Protein AF-A0A7Z9JH92-F1 (afdb_monomer)

Structure (mmCIF, N/CA/C/O backbone):
data_AF-A0A7Z9JH92-F1
#
_entry.id   AF-A0A7Z9JH92-F1
#
loop_
_atom_site.group_PDB
_atom_site.id
_atom_site.type_symbol
_atom_site.label_atom_id
_atom_site.label_alt_id
_atom_site.label_comp_id
_atom_site.label_asym_id
_atom_site.label_entity_id
_atom_site.label_seq_id
_atom_site.pdbx_PDB_ins_code
_atom_site.Cartn_x
_atom_site.Cartn_y
_atom_site.Cartn_z
_atom_site.occupancy
_atom_site.B_iso_or_equiv
_atom_site.auth_seq_id
_atom_site.auth_comp_id
_atom_site.auth_asym_id
_atom_site.auth_atom_id
_atom_site.pdbx_PDB_model_num
ATOM 1 N N . MET A 1 1 ? -5.366 -46.524 58.485 1.00 49.91 1 MET A N 1
ATOM 2 C CA . MET A 1 1 ? -6.703 -46.339 57.881 1.00 49.91 1 MET A CA 1
ATOM 3 C C . MET A 1 1 ? -6.527 -46.015 56.409 1.00 49.91 1 MET A C 1
ATOM 5 O O . MET A 1 1 ? -5.837 -45.051 56.095 1.00 49.91 1 MET A O 1
ATOM 9 N N . ALA A 1 2 ? -7.051 -46.856 55.517 1.00 52.19 2 ALA A N 1
ATOM 10 C CA . ALA A 1 2 ? -6.951 -46.634 54.078 1.00 52.19 2 ALA A CA 1
ATOM 11 C C . ALA A 1 2 ? -7.819 -45.425 53.696 1.00 52.19 2 ALA A C 1
ATOM 13 O O . ALA A 1 2 ? -9.029 -45.442 53.909 1.00 52.19 2 ALA A O 1
ATOM 14 N N . LYS A 1 3 ? -7.205 -44.357 53.175 1.00 60.28 3 LYS A N 1
ATOM 15 C CA . LYS A 1 3 ? -7.957 -43.219 52.634 1.00 60.28 3 LYS A CA 1
ATOM 16 C C . LYS A 1 3 ? -8.706 -43.704 51.392 1.00 60.28 3 LYS A C 1
ATOM 18 O O . LYS A 1 3 ? -8.082 -44.113 50.415 1.00 60.28 3 LYS A O 1
ATOM 23 N N . SER A 1 4 ? -10.035 -43.698 51.458 1.00 66.12 4 SER A N 1
ATOM 24 C CA . SER A 1 4 ? -10.897 -44.026 50.323 1.00 66.12 4 SER A CA 1
ATOM 25 C C . SER A 1 4 ? -10.562 -43.114 49.140 1.00 66.12 4 SER A C 1
ATOM 27 O O . SER A 1 4 ? -10.559 -41.890 49.280 1.00 66.12 4 SER A O 1
ATOM 29 N N . LYS A 1 5 ? -10.307 -43.704 47.965 1.00 66.75 5 LYS A N 1
ATOM 30 C CA . LYS A 1 5 ? -10.052 -42.969 46.710 1.00 66.75 5 LYS A CA 1
ATOM 31 C C . LYS A 1 5 ? -11.239 -42.106 46.260 1.00 66.75 5 LYS A C 1
ATOM 33 O O . LYS A 1 5 ? -11.060 -41.252 45.395 1.00 66.75 5 LYS A O 1
ATOM 38 N N . PHE A 1 6 ? -12.420 -42.328 46.838 1.00 63.16 6 PHE A N 1
ATOM 39 C CA . PHE A 1 6 ? -13.677 -41.703 46.435 1.00 63.16 6 PHE A CA 1
ATOM 40 C C . PHE A 1 6 ? -14.076 -40.496 47.298 1.00 63.16 6 PHE A C 1
ATOM 42 O O . PHE A 1 6 ? -15.011 -39.796 46.936 1.00 63.16 6 PHE A O 1
ATOM 49 N N . LEU A 1 7 ? -13.346 -40.197 48.385 1.00 66.38 7 LEU A N 1
ATOM 50 C CA . LEU A 1 7 ? -13.608 -39.033 49.257 1.00 66.38 7 LEU A CA 1
ATOM 51 C C . LEU A 1 7 ? -13.592 -37.690 48.511 1.00 66.38 7 LEU A C 1
ATOM 53 O O . LEU A 1 7 ? -14.268 -36.760 48.920 1.00 66.38 7 LEU A O 1
ATOM 57 N N . LYS A 1 8 ? -12.823 -37.592 47.423 1.00 65.12 8 LYS A N 1
ATOM 58 C CA . LYS A 1 8 ? -12.702 -36.378 46.602 1.00 65.12 8 LYS A CA 1
ATOM 59 C C . LYS A 1 8 ? -13.896 -36.114 45.677 1.00 65.12 8 LYS A C 1
ATOM 61 O O . LYS A 1 8 ? -13.930 -35.077 45.043 1.00 65.12 8 LYS A O 1
ATOM 66 N N . TRP A 1 9 ? -14.822 -37.062 45.558 1.00 66.56 9 TRP A N 1
ATOM 67 C CA . TRP A 1 9 ? -16.004 -36.953 44.697 1.00 66.56 9 TRP A CA 1
ATOM 68 C C . TRP A 1 9 ? -17.304 -37.016 45.503 1.00 66.56 9 TRP A C 1
ATOM 70 O O . TRP A 1 9 ? -18.372 -37.194 44.928 1.00 66.56 9 TRP A O 1
ATOM 80 N N . GLN A 1 10 ? -17.211 -36.963 46.835 1.00 72.25 10 GLN A N 1
ATOM 81 C CA . GLN A 1 10 ? -18.387 -36.941 47.689 1.00 72.25 10 GLN A CA 1
ATOM 82 C C . GLN A 1 10 ? -18.923 -35.520 47.778 1.00 72.25 10 GLN A C 1
ATOM 84 O O . GLN A 1 10 ? -18.185 -34.613 48.145 1.00 72.25 10 GLN A O 1
ATOM 89 N N . ASP A 1 11 ? -20.207 -35.395 47.476 1.00 73.12 11 ASP A N 1
ATOM 90 C CA . ASP A 1 11 ? -21.048 -34.264 47.832 1.00 73.12 11 ASP A CA 1
ATOM 91 C C . ASP A 1 11 ? -21.245 -34.257 49.358 1.00 73.12 11 ASP A C 1
ATOM 93 O O . ASP A 1 11 ? -21.947 -35.100 49.928 1.00 73.12 11 ASP A O 1
ATOM 97 N N . LYS A 1 12 ? -20.530 -33.368 50.044 1.00 73.38 12 LYS A N 1
ATOM 98 C CA . LYS A 1 12 ? -20.524 -33.246 51.503 1.00 73.38 12 LYS A CA 1
ATOM 99 C C . LYS A 1 12 ? -21.576 -32.258 51.999 1.00 73.38 12 LYS A C 1
ATOM 101 O O . LYS A 1 12 ? -21.872 -32.262 53.196 1.00 73.38 12 LYS A O 1
ATOM 106 N N . ASN A 1 13 ? -22.100 -31.406 51.123 1.00 78.88 13 ASN A N 1
ATOM 107 C CA . ASN A 1 13 ? -23.036 -30.342 51.469 1.00 78.88 13 ASN A CA 1
ATOM 108 C C . ASN A 1 13 ? -24.504 -30.712 51.122 1.00 78.88 13 ASN A C 1
ATOM 110 O O . ASN A 1 13 ? -25.424 -30.096 51.661 1.00 78.88 13 ASN A O 1
ATOM 114 N N . GLY A 1 14 ? -24.716 -31.776 50.336 1.00 71.94 14 GLY A N 1
ATOM 115 C CA . GLY A 1 14 ? -26.017 -32.341 49.984 1.00 71.94 14 GLY A CA 1
ATOM 116 C C . GLY A 1 14 ? -26.736 -31.616 48.844 1.00 71.94 14 GLY A C 1
ATOM 117 O O . GLY A 1 14 ? -27.964 -31.708 48.763 1.00 71.94 14 GLY A O 1
ATOM 118 N N . ASP A 1 15 ? -26.017 -30.874 48.003 1.00 81.38 15 ASP A N 1
ATOM 119 C CA . ASP A 1 15 ? -26.568 -30.118 46.872 1.00 81.38 15 ASP A CA 1
ATOM 120 C C . ASP A 1 15 ? -26.649 -30.926 45.559 1.00 81.38 15 ASP A C 1
ATOM 122 O O . ASP A 1 15 ? -27.106 -30.413 44.535 1.00 81.38 15 ASP A O 1
ATOM 126 N N . ASN A 1 16 ? -26.298 -32.215 45.607 1.00 71.81 16 ASN A N 1
ATOM 127 C CA . ASN A 1 16 ? -26.153 -33.140 44.483 1.00 71.81 16 ASN A CA 1
ATOM 128 C C . ASN A 1 16 ? -25.085 -32.722 43.455 1.00 71.81 16 ASN A C 1
ATOM 130 O O . ASN A 1 16 ? -25.111 -33.209 42.319 1.00 71.81 16 ASN A O 1
ATOM 134 N N . LEU A 1 17 ? -24.138 -31.863 43.829 1.00 72.12 17 LEU A N 1
ATOM 135 C CA . LEU A 1 17 ? -22.987 -31.484 43.019 1.00 72.12 17 LEU A CA 1
ATOM 136 C C . LEU A 1 17 ? -21.692 -32.001 43.653 1.00 72.12 17 LEU A C 1
ATOM 138 O O . LEU A 1 17 ? -21.574 -32.269 44.844 1.00 72.12 17 LEU A O 1
ATOM 142 N N . ILE A 1 18 ? -20.687 -32.207 42.809 1.00 73.12 18 ILE A N 1
ATOM 143 C CA . ILE A 1 18 ? -19.362 -32.622 43.260 1.00 73.12 18 ILE A CA 1
ATOM 144 C C . ILE A 1 18 ? -18.667 -31.389 43.853 1.00 73.12 18 ILE A C 1
ATOM 146 O O . ILE A 1 18 ? -18.415 -30.429 43.133 1.00 73.12 18 ILE A O 1
ATOM 150 N N . ASP A 1 19 ? -18.289 -31.444 45.134 1.00 66.25 19 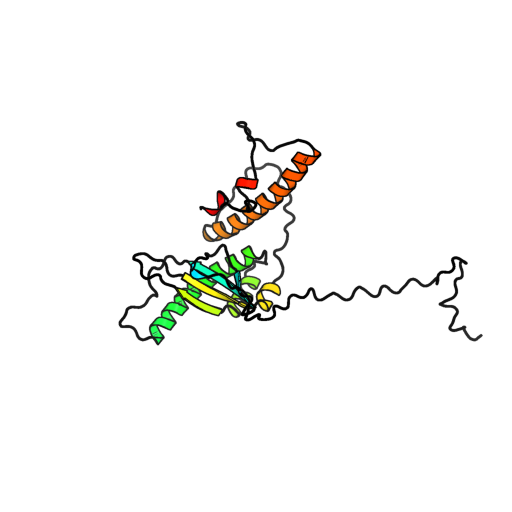ASP A N 1
ATOM 151 C CA . ASP A 1 19 ? -17.652 -30.330 45.872 1.00 66.25 19 ASP A CA 1
ATOM 152 C C . ASP A 1 19 ? -16.288 -29.865 45.311 1.00 66.25 19 ASP A C 1
ATOM 154 O O . ASP A 1 19 ? -15.712 -28.877 45.769 1.00 66.25 19 ASP A O 1
ATOM 158 N N . VAL A 1 20 ? -15.714 -30.594 44.354 1.00 70.75 20 VAL A N 1
ATOM 159 C CA . VAL A 1 20 ? -14.467 -30.208 43.691 1.00 70.75 20 VAL A CA 1
ATOM 160 C C . VAL A 1 20 ? -14.825 -29.429 42.439 1.00 70.75 20 VAL A C 1
ATOM 162 O O . VAL A 1 20 ? -15.306 -30.013 41.470 1.00 70.75 20 VAL A O 1
ATOM 165 N N . CYS A 1 21 ? -14.554 -28.122 42.468 1.00 65.19 21 CYS A N 1
ATOM 166 C CA . CYS A 1 21 ? -14.668 -27.260 41.299 1.00 65.19 21 CYS A CA 1
ATOM 167 C C . CYS A 1 21 ? -13.968 -27.903 40.097 1.00 65.19 21 CYS A C 1
ATOM 169 O O . CYS A 1 21 ? -12.863 -28.444 40.228 1.00 65.19 21 CYS A O 1
ATOM 171 N N . GLU A 1 22 ? -14.609 -27.824 38.932 1.00 62.75 22 GLU A N 1
ATOM 172 C CA . GLU A 1 22 ? -13.992 -28.179 37.661 1.00 62.75 22 GLU A CA 1
ATOM 173 C C . GLU A 1 22 ? -12.642 -27.462 37.565 1.00 62.75 22 GLU A C 1
ATOM 175 O O . GLU A 1 22 ? -12.542 -26.253 37.780 1.00 62.75 22 GLU A O 1
ATOM 180 N N . VAL A 1 23 ? -11.577 -28.232 37.332 1.00 65.00 23 VAL A N 1
ATOM 181 C CA . VAL A 1 23 ? -10.274 -27.651 37.017 1.00 65.00 23 VAL A CA 1
ATOM 182 C C . VAL A 1 23 ? -10.502 -26.804 35.779 1.00 65.00 23 VAL A C 1
ATOM 184 O O . VAL A 1 23 ? -10.943 -27.348 34.767 1.00 65.00 23 VAL A O 1
ATOM 187 N N . ASP A 1 24 ? -10.230 -25.505 35.881 1.00 58.22 24 ASP A N 1
ATOM 188 C CA . ASP A 1 24 ? -10.261 -24.598 34.743 1.00 58.22 24 ASP A CA 1
ATOM 189 C C . ASP A 1 24 ? -9.218 -25.100 33.740 1.00 58.22 24 ASP A C 1
ATOM 191 O O . ASP A 1 24 ? -8.012 -24.861 33.858 1.00 58.22 24 ASP A O 1
ATOM 195 N N . LEU A 1 25 ? -9.675 -25.934 32.807 1.00 59.69 25 LEU A N 1
ATOM 196 C CA . LEU A 1 25 ? -8.929 -26.288 31.621 1.00 59.69 25 LEU A CA 1
ATOM 197 C C . LEU A 1 25 ? -8.951 -25.012 30.803 1.00 59.69 25 LEU A C 1
ATOM 199 O O . LEU A 1 25 ? -9.866 -24.823 30.000 1.00 59.69 25 LEU A O 1
ATOM 203 N N . GLY A 1 26 ? -7.990 -24.126 31.093 1.00 56.12 26 GLY A N 1
ATOM 204 C CA . GLY A 1 26 ? -7.825 -22.861 30.399 1.00 56.12 26 GLY A CA 1
ATOM 205 C C . GLY A 1 26 ? -8.100 -23.099 28.926 1.00 56.12 26 GLY A C 1
ATOM 206 O O .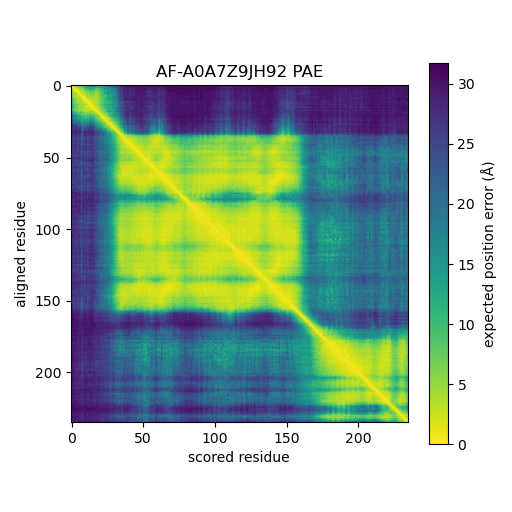 GLY A 1 26 ? -7.540 -24.033 28.340 1.00 56.12 26 GLY A O 1
ATOM 207 N N . ARG A 1 27 ? -9.073 -22.352 28.389 1.00 50.16 27 ARG A N 1
ATOM 208 C CA . ARG A 1 27 ? -9.545 -22.516 27.014 1.00 50.16 27 ARG A CA 1
ATOM 209 C C . ARG A 1 27 ? -8.291 -22.641 26.141 1.00 50.16 27 ARG A C 1
ATOM 211 O O . ARG A 1 27 ? -7.455 -21.740 26.232 1.00 50.16 27 ARG A O 1
ATOM 218 N N . PRO A 1 28 ? -8.092 -23.742 25.387 1.00 59.72 28 PRO A N 1
ATOM 219 C CA . PRO A 1 28 ? -6.934 -23.825 24.511 1.00 59.72 28 PRO A CA 1
ATOM 220 C C . PRO A 1 28 ? -6.975 -22.562 23.666 1.00 59.72 28 PRO A C 1
ATOM 222 O O . PRO A 1 28 ? -8.045 -22.244 23.145 1.00 59.72 28 PRO A O 1
ATOM 225 N N . GLU A 1 29 ? -5.878 -21.805 23.635 1.00 59.22 29 GLU A N 1
ATOM 226 C CA . GLU A 1 29 ? -5.776 -20.629 22.780 1.00 59.22 29 GLU A CA 1
ATOM 227 C C . GLU A 1 29 ? -6.149 -21.095 21.378 1.00 59.22 29 GLU A C 1
ATOM 229 O O . GLU A 1 29 ? -5.405 -21.829 20.720 1.00 59.22 29 GLU A O 1
ATOM 234 N N . GLU A 1 30 ? -7.379 -20.791 20.967 1.00 52.03 30 GLU A N 1
ATOM 235 C CA . GLU A 1 30 ? -7.826 -21.116 19.635 1.00 52.03 30 GLU A CA 1
ATOM 236 C C . GLU A 1 30 ? -6.893 -20.321 18.741 1.00 52.03 30 GLU A C 1
ATOM 238 O O . GLU A 1 30 ? -6.868 -19.091 18.791 1.00 52.03 30 GLU A O 1
ATOM 243 N N . LYS A 1 31 ? -6.076 -21.033 17.963 1.00 49.91 31 LYS A N 1
ATOM 244 C CA . LYS A 1 31 ? -5.350 -20.453 16.844 1.00 49.91 31 LYS A CA 1
ATOM 245 C C . LYS A 1 31 ? -6.428 -19.839 15.952 1.00 49.91 31 LYS A C 1
ATOM 247 O O . LYS A 1 31 ? -7.039 -20.547 15.150 1.00 49.91 31 LYS A O 1
ATOM 252 N N . ILE A 1 32 ? -6.725 -18.553 16.156 1.00 54.66 32 ILE A N 1
ATOM 253 C CA . ILE A 1 32 ? -7.581 -17.757 15.281 1.00 54.66 32 ILE A CA 1
ATOM 254 C C . ILE A 1 32 ? -6.968 -17.989 13.913 1.00 54.66 32 ILE A C 1
ATOM 256 O O . ILE A 1 32 ? -5.803 -17.657 13.713 1.00 54.66 32 ILE A O 1
ATOM 260 N N . CYS A 1 33 ? -7.672 -18.717 13.049 1.00 56.31 33 CYS A N 1
ATOM 261 C CA . CYS A 1 33 ? -7.089 -19.265 11.835 1.00 56.31 33 CYS A CA 1
ATOM 262 C C . CYS A 1 33 ? -6.691 -18.116 10.898 1.00 56.31 33 CYS A C 1
ATOM 264 O O . CYS A 1 33 ? -7.466 -17.693 10.047 1.00 56.31 33 CYS A O 1
ATOM 266 N N . LEU A 1 34 ? -5.474 -17.613 11.079 1.00 66.38 34 LEU A N 1
ATOM 267 C CA . LEU A 1 34 ? -4.777 -16.644 10.247 1.00 66.38 34 LEU A CA 1
ATOM 268 C C . LEU A 1 34 ? -3.802 -17.406 9.342 1.00 66.38 34 LEU A C 1
ATOM 270 O O . LEU A 1 34 ? -2.668 -16.985 9.147 1.00 66.38 34 LEU A O 1
ATOM 274 N N . ASP A 1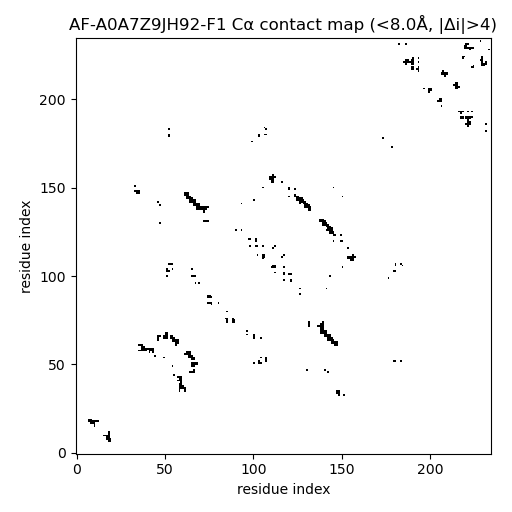 35 ? -4.239 -18.528 8.772 1.00 72.38 35 ASP A N 1
ATOM 275 C CA . ASP A 1 35 ? -3.493 -19.205 7.715 1.00 72.38 35 ASP A CA 1
ATOM 276 C C . ASP A 1 35 ? -4.218 -18.940 6.394 1.00 72.38 35 ASP A C 1
ATOM 278 O O . ASP A 1 35 ? -5.296 -19.473 6.123 1.00 72.38 35 ASP A O 1
ATOM 282 N N . CYS A 1 36 ? -3.644 -18.065 5.566 1.00 80.62 36 CYS A N 1
ATOM 283 C CA . CYS A 1 36 ? -4.147 -17.849 4.217 1.00 80.62 36 CYS A CA 1
ATOM 284 C C . CYS A 1 36 ? -3.772 -19.052 3.345 1.00 80.62 36 CYS A C 1
ATOM 286 O O . CYS A 1 36 ? -2.593 -19.344 3.142 1.00 80.62 36 CYS A O 1
ATOM 288 N N . ILE A 1 37 ? -4.782 -19.730 2.798 1.00 85.44 37 ILE A N 1
ATOM 289 C CA . ILE A 1 37 ? -4.599 -20.835 1.853 1.00 85.44 37 ILE A CA 1
ATOM 290 C C . ILE A 1 37 ? -4.788 -20.297 0.425 1.00 85.44 37 ILE A C 1
ATOM 292 O O . ILE A 1 37 ? -5.882 -19.815 0.110 1.00 85.44 37 ILE A O 1
ATOM 296 N N . PRO A 1 38 ? -3.767 -20.394 -0.452 1.00 89.06 38 PRO A N 1
ATOM 297 C CA . PRO A 1 38 ? -3.848 -19.969 -1.847 1.00 89.06 38 PRO A CA 1
ATOM 298 C C . PRO A 1 38 ? -5.074 -20.547 -2.558 1.00 89.06 38 PRO A C 1
ATOM 300 O O . PRO A 1 38 ? -5.196 -21.759 -2.747 1.00 89.06 38 PRO A O 1
ATOM 303 N N . ASN A 1 39 ? -5.991 -19.679 -2.984 1.00 87.88 39 ASN A N 1
ATOM 304 C CA . ASN A 1 39 ? -7.183 -20.080 -3.717 1.00 87.88 39 ASN A CA 1
ATOM 305 C C . ASN A 1 39 ? -7.063 -19.656 -5.188 1.00 87.88 39 ASN A C 1
ATOM 307 O O . ASN A 1 39 ? -7.268 -18.481 -5.498 1.00 87.88 39 ASN A O 1
ATOM 311 N N . PRO A 1 40 ? -6.832 -20.582 -6.137 1.00 89.62 40 PRO A N 1
ATOM 312 C CA . PRO A 1 40 ? -6.665 -20.235 -7.550 1.00 89.62 40 PRO A CA 1
ATOM 313 C C . PRO A 1 40 ? -7.915 -19.587 -8.171 1.00 89.62 40 PRO A C 1
ATOM 315 O O . PRO A 1 40 ? -7.814 -18.883 -9.180 1.00 89.62 40 PRO A O 1
ATOM 318 N N . ARG A 1 41 ? -9.095 -19.791 -7.567 1.00 89.88 41 ARG A N 1
ATOM 319 C CA . ARG A 1 41 ? -10.372 -19.200 -7.991 1.00 89.88 41 ARG A CA 1
ATOM 320 C C . ARG A 1 41 ? -10.654 -17.835 -7.359 1.00 89.88 41 ARG A C 1
ATOM 322 O O . ARG A 1 41 ? -11.682 -17.245 -7.679 1.00 89.88 41 ARG A O 1
ATOM 329 N N . ALA A 1 42 ? -9.783 -17.323 -6.487 1.00 88.00 42 ALA A N 1
ATOM 330 C CA . ALA A 1 42 ? -9.974 -16.010 -5.883 1.00 88.00 42 ALA A CA 1
ATOM 331 C C . ALA A 1 42 ? -10.002 -14.915 -6.962 1.00 88.00 42 ALA A C 1
ATOM 333 O O . ALA A 1 42 ? -9.167 -14.882 -7.868 1.00 88.00 42 ALA A O 1
ATOM 334 N N . LEU A 1 43 ? -10.970 -14.006 -6.875 1.00 86.88 43 LEU A N 1
ATOM 335 C CA . LEU A 1 43 ? -11.040 -12.842 -7.752 1.00 86.88 43 LEU A CA 1
ATOM 336 C C . LEU A 1 43 ? -10.064 -11.788 -7.227 1.00 86.88 43 LEU A C 1
ATOM 338 O O . LEU A 1 43 ? -10.308 -11.175 -6.193 1.00 86.88 43 LEU A O 1
ATOM 342 N N . VAL A 1 44 ? -8.948 -11.597 -7.933 1.00 87.50 44 VAL A N 1
ATOM 343 C CA . VAL A 1 44 ? -7.928 -10.607 -7.560 1.00 87.50 44 VAL A CA 1
ATOM 344 C C . VAL A 1 44 ? -8.224 -9.302 -8.297 1.00 87.50 44 VAL A C 1
ATOM 346 O O . VAL A 1 44 ? -8.268 -9.307 -9.534 1.00 87.50 44 VAL A O 1
ATOM 349 N N . PRO A 1 45 ? -8.445 -8.185 -7.583 1.00 86.44 45 PRO A N 1
ATOM 350 C CA . PRO A 1 45 ? -8.630 -6.885 -8.212 1.00 86.44 45 PRO A CA 1
ATOM 351 C C . PRO A 1 45 ? -7.411 -6.476 -9.049 1.00 86.44 45 PRO A C 1
ATOM 353 O O . PRO A 1 45 ? -6.276 -6.817 -8.730 1.00 86.44 45 PRO A O 1
ATOM 356 N N . LYS A 1 46 ? -7.630 -5.693 -10.113 1.00 90.38 46 LYS A N 1
ATOM 357 C CA . LYS A 1 46 ? -6.526 -5.157 -10.924 1.00 90.38 46 LYS A CA 1
ATOM 358 C C . LYS A 1 46 ? -5.712 -4.150 -10.107 1.00 90.38 46 LYS A C 1
ATOM 360 O O . LYS A 1 46 ? -6.226 -3.081 -9.780 1.00 90.38 46 LYS A O 1
ATOM 365 N N . TRP A 1 47 ? -4.448 -4.470 -9.843 1.00 92.19 47 TRP A N 1
ATOM 366 C CA . TRP A 1 47 ? -3.540 -3.637 -9.049 1.00 92.19 47 TRP A CA 1
ATOM 367 C C . TRP A 1 47 ? -3.170 -2.315 -9.744 1.00 92.19 47 TRP A C 1
ATOM 369 O O . TRP A 1 47 ? -3.083 -1.288 -9.092 1.00 92.19 47 TRP A O 1
ATOM 379 N N . ARG A 1 48 ? -3.096 -2.286 -11.083 1.00 90.94 48 ARG A N 1
ATOM 380 C CA . ARG A 1 48 ? -2.728 -1.088 -11.880 1.00 90.94 48 ARG A CA 1
ATOM 381 C C . ARG A 1 48 ? -3.616 0.145 -11.660 1.00 90.94 48 ARG A C 1
ATOM 383 O O . ARG A 1 48 ? -3.232 1.258 -12.009 1.00 90.94 48 ARG A O 1
ATOM 390 N N . LYS A 1 49 ? -4.830 -0.044 -11.130 1.00 87.94 49 LYS A N 1
ATOM 391 C CA . LYS A 1 49 ? -5.768 1.044 -10.796 1.00 87.94 49 LYS A CA 1
ATOM 392 C C . LYS A 1 49 ? -5.704 1.470 -9.325 1.00 87.94 49 LYS A C 1
ATOM 394 O O . LYS A 1 49 ? -6.431 2.377 -8.934 1.00 87.94 49 LYS A O 1
ATOM 399 N N . ARG A 1 50 ? -4.907 0.784 -8.508 1.00 87.19 50 ARG A N 1
ATOM 400 C CA . ARG A 1 50 ? -4.758 1.044 -7.076 1.00 87.19 50 ARG A CA 1
ATOM 401 C C . ARG A 1 50 ? -3.636 2.050 -6.841 1.00 87.19 50 ARG A C 1
ATOM 403 O O . ARG A 1 50 ? -2.836 2.340 -7.729 1.00 87.19 50 ARG A O 1
ATOM 410 N N . ARG A 1 51 ? -3.642 2.602 -5.635 1.00 88.50 51 ARG A N 1
ATOM 411 C CA . ARG A 1 51 ? -2.689 3.589 -5.131 1.00 88.50 51 ARG A CA 1
ATOM 412 C C . ARG A 1 51 ? -2.175 3.121 -3.772 1.00 88.50 51 ARG A C 1
ATOM 414 O O . ARG A 1 51 ? -2.678 2.133 -3.232 1.00 88.50 51 ARG A O 1
ATOM 421 N N . LEU A 1 52 ? -1.244 3.885 -3.213 1.00 88.31 52 LEU A N 1
ATOM 422 C CA . LEU A 1 52 ? -0.590 3.606 -1.938 1.00 88.31 52 LEU A CA 1
ATOM 423 C C . LEU A 1 52 ? -1.587 3.429 -0.777 1.00 88.31 52 LEU A C 1
ATOM 425 O O . LEU A 1 52 ? -1.404 2.575 0.080 1.00 88.31 52 LEU A O 1
ATOM 429 N N . SER A 1 53 ? -2.694 4.177 -0.796 1.00 82.44 53 SER A N 1
ATOM 430 C CA . SER A 1 53 ? -3.739 4.156 0.236 1.00 82.44 53 SER A CA 1
ATOM 431 C C . SER A 1 53 ? -4.667 2.938 0.203 1.00 82.44 53 SER A C 1
ATOM 433 O O . SER A 1 53 ? -5.560 2.828 1.040 1.00 82.44 53 SER A O 1
ATOM 435 N N . ASN A 1 54 ? -4.523 2.047 -0.782 1.00 87.19 54 ASN A N 1
ATOM 436 C CA . ASN A 1 54 ? -5.477 0.967 -1.014 1.00 87.19 54 ASN A CA 1
ATOM 437 C C . ASN A 1 54 ? -4.770 -0.358 -1.348 1.00 87.19 54 ASN A C 1
ATOM 439 O O . ASN A 1 54 ? -4.879 -0.843 -2.486 1.00 87.19 54 ASN A O 1
ATOM 443 N N . PRO A 1 55 ? -4.018 -0.923 -0.384 1.00 91.12 55 PRO A N 1
ATOM 444 C CA . PRO A 1 55 ? -3.422 -2.241 -0.524 1.00 91.12 55 PRO A CA 1
ATOM 445 C C . PRO A 1 55 ? -4.508 -3.323 -0.587 1.00 91.12 55 PRO A C 1
ATOM 447 O O . PRO A 1 55 ? -5.647 -3.143 -0.155 1.00 91.12 55 PRO A O 1
ATOM 450 N N . LEU A 1 56 ? -4.161 -4.469 -1.165 1.00 91.88 56 LEU A N 1
ATOM 451 C CA . LEU A 1 56 ? -5.074 -5.588 -1.367 1.00 91.88 56 LEU A CA 1
ATOM 452 C C . LEU A 1 56 ? -4.445 -6.896 -0.908 1.00 91.88 56 LEU A C 1
ATOM 454 O O . LEU A 1 56 ? -3.253 -7.118 -1.078 1.00 91.88 56 LEU A O 1
ATOM 458 N N . LEU A 1 57 ? -5.266 -7.814 -0.406 1.00 91.06 57 LEU A N 1
ATOM 459 C CA . LEU A 1 57 ? -4.846 -9.194 -0.199 1.00 91.06 57 LEU A CA 1
ATOM 460 C C . LEU A 1 57 ? -5.091 -9.997 -1.477 1.00 91.06 57 LEU A C 1
ATOM 462 O O . LEU A 1 57 ? -6.231 -10.206 -1.903 1.00 91.06 57 LEU A O 1
ATOM 466 N N . ASN A 1 58 ? -4.020 -10.481 -2.094 1.00 90.69 58 ASN A N 1
ATOM 467 C CA . ASN A 1 58 ? -4.112 -11.384 -3.226 1.00 90.69 58 ASN A CA 1
ATOM 468 C C . ASN A 1 58 ? -4.383 -12.803 -2.720 1.00 90.69 58 ASN A C 1
ATOM 470 O O . ASN A 1 58 ? -3.460 -13.572 -2.467 1.00 90.69 58 ASN A O 1
ATOM 474 N N . GLY A 1 59 ? -5.661 -13.171 -2.615 1.00 85.94 59 GLY A N 1
ATOM 475 C CA . GLY A 1 59 ? -6.080 -14.497 -2.146 1.00 85.94 59 GLY A CA 1
ATOM 476 C C . GLY A 1 59 ? -5.644 -15.675 -3.031 1.00 85.94 59 GLY A C 1
ATOM 477 O O . GLY A 1 59 ? -5.749 -16.819 -2.597 1.00 85.94 59 GLY A O 1
ATOM 478 N N . LYS A 1 60 ? -5.140 -15.435 -4.255 1.00 89.81 60 LYS A N 1
ATOM 479 C CA . LYS A 1 60 ? -4.545 -16.505 -5.077 1.00 89.81 60 LYS A CA 1
ATOM 480 C C . LYS A 1 60 ? -3.148 -16.875 -4.616 1.00 89.81 60 LYS A C 1
ATOM 482 O O . LYS A 1 60 ? -2.787 -18.037 -4.724 1.00 89.81 60 LYS A O 1
ATOM 487 N N . LEU A 1 61 ? -2.368 -15.889 -4.179 1.00 90.38 61 LEU A N 1
ATOM 488 C CA . LEU A 1 61 ? -0.971 -16.066 -3.779 1.00 90.38 61 LEU A CA 1
ATOM 489 C C . LEU A 1 61 ? -0.777 -15.989 -2.264 1.00 90.38 61 LEU A C 1
ATOM 491 O O . LEU A 1 61 ? 0.302 -16.312 -1.785 1.00 90.38 61 LEU A O 1
ATOM 495 N N . CYS A 1 62 ? -1.801 -15.560 -1.524 1.00 90.94 62 CYS A N 1
ATOM 496 C CA . CYS A 1 62 ? -1.715 -15.244 -0.103 1.00 90.94 62 CYS A CA 1
ATOM 497 C C . CYS A 1 62 ? -0.616 -14.230 0.217 1.00 90.94 62 CYS A C 1
ATOM 499 O O . CYS A 1 62 ? 0.149 -14.383 1.167 1.00 90.94 62 CYS A O 1
ATOM 501 N N . LYS A 1 63 ? -0.556 -13.176 -0.600 1.00 93.94 63 LYS A N 1
ATOM 502 C CA . LYS A 1 63 ? 0.347 -12.043 -0.400 1.00 93.94 63 LYS A CA 1
ATOM 503 C C . LYS A 1 63 ? -0.453 -10.755 -0.340 1.00 93.94 63 LYS A C 1
ATOM 505 O O . LYS A 1 63 ? -1.359 -10.550 -1.153 1.00 93.94 63 LYS A O 1
ATOM 510 N N . TYR A 1 64 ? -0.124 -9.901 0.613 1.00 93.38 64 TYR A N 1
ATOM 511 C CA . TYR A 1 64 ? -0.553 -8.514 0.609 1.00 93.38 64 TYR A CA 1
ATOM 512 C C . TYR A 1 64 ? 0.192 -7.785 -0.496 1.00 93.38 64 TYR A C 1
ATOM 514 O O . TYR A 1 64 ? 1.390 -7.974 -0.656 1.00 93.38 64 TYR A O 1
ATOM 522 N N . GLN A 1 65 ? -0.523 -7.001 -1.287 1.00 95.00 65 GLN A N 1
ATOM 523 C CA . GLN A 1 65 ? 0.021 -6.269 -2.414 1.00 95.00 65 GLN A CA 1
ATOM 524 C C . GLN A 1 65 ? -0.313 -4.797 -2.270 1.00 95.00 65 GLN A C 1
ATOM 526 O O . GLN A 1 65 ? -1.455 -4.435 -1.982 1.00 95.00 65 GLN A O 1
ATOM 531 N N . ILE A 1 66 ? 0.672 -3.949 -2.517 1.00 94.88 66 ILE A N 1
ATOM 532 C CA . ILE A 1 66 ? 0.529 -2.500 -2.451 1.00 94.88 66 ILE A CA 1
ATOM 533 C C . ILE A 1 66 ? 1.175 -1.877 -3.681 1.00 94.88 66 ILE A C 1
ATOM 535 O O . ILE A 1 66 ? 2.207 -2.338 -4.170 1.00 94.88 66 ILE A O 1
ATOM 539 N N . THR A 1 67 ? 0.505 -0.869 -4.232 1.00 95.06 67 THR A N 1
ATOM 540 C CA . THR A 1 67 ? 0.945 -0.184 -5.446 1.00 95.06 67 THR A CA 1
ATOM 541 C C . THR A 1 67 ? 1.417 1.212 -5.088 1.00 95.06 67 THR A C 1
ATOM 543 O O . THR A 1 67 ? 0.616 2.017 -4.616 1.00 95.06 67 THR A O 1
ATOM 546 N N . ASN A 1 68 ? 2.687 1.507 -5.350 1.00 94.06 68 ASN A N 1
ATOM 547 C CA . ASN A 1 68 ? 3.233 2.852 -5.228 1.00 94.06 68 ASN A CA 1
ATOM 548 C C . ASN A 1 68 ? 3.257 3.522 -6.610 1.00 94.06 68 ASN A C 1
ATOM 550 O O . ASN A 1 68 ? 3.699 2.920 -7.589 1.00 94.06 68 ASN A O 1
ATOM 554 N N . VAL A 1 69 ? 2.730 4.743 -6.700 1.00 92.44 69 VAL A N 1
ATOM 555 C CA . VAL A 1 69 ? 2.754 5.555 -7.921 1.00 92.44 69 VAL A CA 1
ATOM 556 C C . VAL A 1 69 ? 3.861 6.584 -7.750 1.00 92.44 69 VAL A C 1
ATOM 558 O O . VAL A 1 69 ? 3.731 7.503 -6.948 1.00 92.44 69 VAL A O 1
ATOM 561 N N . THR A 1 70 ? 4.947 6.419 -8.495 1.00 91.50 70 THR A N 1
ATOM 562 C CA . THR A 1 70 ? 6.135 7.269 -8.361 1.00 91.50 70 THR A CA 1
ATOM 563 C C . THR A 1 70 ? 5.991 8.569 -9.151 1.00 91.50 70 THR A C 1
ATOM 565 O O . THR A 1 70 ? 5.146 8.698 -10.032 1.00 91.50 70 THR A O 1
ATOM 568 N N . VAL A 1 71 ? 6.864 9.543 -8.893 1.00 90.50 71 VAL A N 1
ATOM 569 C CA . VAL A 1 71 ? 6.933 10.773 -9.704 1.00 90.50 71 VAL A CA 1
ATOM 570 C C . VAL A 1 71 ? 7.582 10.508 -11.071 1.00 90.50 71 VAL A C 1
ATOM 572 O O . VAL A 1 71 ? 7.370 11.265 -12.018 1.00 90.50 71 VAL A O 1
ATOM 575 N N . ARG A 1 72 ? 8.341 9.414 -11.203 1.00 89.25 72 ARG A N 1
ATOM 576 C CA . ARG A 1 72 ? 9.086 9.074 -12.419 1.00 89.25 72 ARG A CA 1
ATOM 577 C C . ARG A 1 72 ? 8.139 8.719 -13.564 1.00 89.25 72 ARG A C 1
ATOM 579 O O . ARG A 1 72 ? 7.112 8.076 -13.361 1.00 89.25 72 ARG A O 1
ATOM 586 N N . THR A 1 73 ? 8.502 9.132 -14.773 1.00 90.12 73 THR A N 1
ATOM 587 C CA . THR A 1 73 ? 7.761 8.848 -16.016 1.00 90.12 73 THR A CA 1
ATOM 588 C C . THR A 1 73 ? 8.500 7.868 -16.928 1.00 90.12 73 THR A C 1
ATOM 590 O O . THR A 1 73 ? 8.071 7.609 -18.051 1.00 90.12 73 THR A O 1
ATOM 593 N N . ASP A 1 74 ? 9.608 7.315 -16.441 1.00 87.06 74 ASP A N 1
ATOM 594 C CA . ASP A 1 74 ? 10.440 6.329 -17.111 1.00 87.06 74 ASP A CA 1
ATOM 595 C C . ASP A 1 74 ? 10.828 5.202 -16.143 1.00 87.06 74 ASP A C 1
ATOM 597 O O . ASP A 1 74 ? 10.605 5.280 -14.934 1.00 87.06 74 ASP A O 1
ATOM 601 N N . THR A 1 75 ? 11.404 4.134 -16.690 1.00 85.38 75 THR A N 1
ATOM 602 C CA . THR A 1 75 ? 11.982 3.014 -15.932 1.00 85.38 75 THR A CA 1
ATOM 603 C C . THR A 1 75 ? 13.481 3.209 -15.668 1.00 85.38 75 THR A C 1
ATOM 605 O O . THR A 1 75 ? 14.196 2.242 -15.421 1.00 85.38 75 THR A O 1
ATOM 608 N N . GLY A 1 76 ? 13.996 4.438 -15.793 1.00 81.38 76 GLY A N 1
ATOM 609 C CA . GLY A 1 76 ? 15.413 4.762 -15.600 1.00 81.38 76 GLY A CA 1
ATOM 610 C C . GLY A 1 76 ? 16.377 4.253 -16.681 1.00 81.38 76 GLY A C 1
ATOM 611 O O . GLY A 1 76 ? 17.587 4.384 -16.507 1.00 81.38 76 GLY A O 1
ATOM 612 N N . THR A 1 77 ? 15.881 3.683 -17.784 1.00 83.56 77 THR A N 1
ATOM 613 C CA . THR A 1 77 ? 16.704 3.172 -18.897 1.00 83.56 77 THR A CA 1
ATOM 614 C C . THR A 1 77 ? 16.133 3.521 -20.263 1.00 83.56 77 THR A C 1
ATOM 616 O O . THR A 1 77 ? 14.932 3.741 -20.427 1.00 83.56 77 THR A O 1
ATOM 619 N N . GLY A 1 78 ? 17.020 3.606 -21.254 1.00 79.44 78 GLY A N 1
ATOM 620 C CA . GLY A 1 78 ? 16.680 3.882 -22.642 1.00 79.44 78 GLY A CA 1
ATOM 621 C C . GLY A 1 78 ? 16.487 2.607 -23.473 1.00 79.44 78 GLY A C 1
ATOM 622 O O . GLY A 1 78 ? 16.886 1.515 -23.071 1.00 79.44 78 GLY A O 1
ATOM 623 N N . PRO A 1 79 ? 15.946 2.731 -24.699 1.00 77.50 79 PRO A N 1
ATOM 624 C CA . PRO A 1 79 ? 15.701 1.593 -25.592 1.00 77.50 79 PRO A CA 1
ATOM 625 C C . PRO A 1 79 ? 16.980 0.878 -26.071 1.00 77.50 79 PRO A C 1
ATOM 627 O O . PRO A 1 79 ? 16.892 -0.169 -26.708 1.00 77.50 79 PRO A O 1
ATOM 630 N N . SER A 1 80 ? 18.159 1.449 -25.814 1.00 79.38 80 SER A N 1
ATOM 631 C CA . SER A 1 80 ? 19.467 0.908 -26.198 1.00 79.38 80 SER A CA 1
ATOM 632 C C . SER A 1 80 ? 20.196 0.161 -25.078 1.00 79.38 80 SER A C 1
ATOM 634 O O . SER A 1 80 ? 21.278 -0.372 -25.326 1.00 79.38 80 SER A O 1
ATOM 636 N N . ASP A 1 81 ? 19.659 0.152 -23.857 1.00 84.75 81 ASP A N 1
ATOM 637 C CA . ASP A 1 81 ? 20.308 -0.488 -22.713 1.00 84.75 81 ASP A CA 1
ATOM 638 C C . ASP A 1 81 ? 20.106 -2.010 -22.709 1.00 84.75 81 ASP A C 1
ATOM 640 O O . ASP A 1 81 ? 19.135 -2.543 -23.251 1.00 84.75 81 ASP A O 1
ATOM 644 N N . SER A 1 82 ? 21.052 -2.737 -22.105 1.00 88.31 82 SER A N 1
ATOM 645 C CA . SER A 1 82 ? 20.915 -4.183 -21.924 1.00 88.31 82 SER A CA 1
ATOM 646 C C . SER A 1 82 ? 19.815 -4.494 -20.898 1.00 88.31 82 SER A C 1
ATOM 648 O O . SER A 1 82 ? 19.656 -3.744 -19.932 1.00 88.31 82 SER A O 1
ATOM 650 N N . PRO A 1 83 ? 19.085 -5.616 -21.050 1.00 86.56 83 PRO A N 1
ATOM 651 C CA . PRO A 1 83 ? 18.001 -5.981 -20.135 1.00 86.56 83 PRO A CA 1
ATOM 652 C C . PRO A 1 83 ? 18.467 -6.097 -18.676 1.00 86.56 83 PRO A C 1
ATOM 654 O O . PRO A 1 83 ? 17.726 -5.731 -17.770 1.00 86.56 83 PRO A O 1
ATOM 657 N N . ASP A 1 84 ? 19.710 -6.525 -18.448 1.00 88.06 84 ASP A N 1
ATOM 658 C CA . ASP A 1 84 ? 20.280 -6.637 -17.101 1.00 88.06 84 ASP A CA 1
ATOM 659 C C . ASP A 1 84 ? 20.467 -5.263 -16.438 1.00 88.06 84 ASP A C 1
ATOM 661 O O . ASP A 1 84 ? 20.093 -5.080 -15.284 1.00 88.06 84 ASP A O 1
ATOM 665 N N . LYS A 1 85 ? 20.937 -4.259 -17.192 1.00 87.81 85 LYS A N 1
ATOM 666 C CA . LYS A 1 85 ? 21.067 -2.879 -16.693 1.00 87.81 85 LYS A CA 1
ATOM 667 C C . LYS A 1 85 ? 19.710 -2.237 -16.431 1.00 87.81 85 LYS A C 1
ATOM 669 O O . LYS A 1 85 ? 19.567 -1.470 -15.484 1.00 87.81 85 LYS A O 1
ATOM 674 N N . ALA A 1 86 ? 18.720 -2.543 -17.271 1.00 86.44 86 ALA A N 1
ATOM 675 C CA . ALA A 1 86 ? 17.348 -2.092 -17.068 1.00 86.44 86 ALA A CA 1
ATOM 676 C C . ALA A 1 86 ? 16.754 -2.656 -15.779 1.00 86.44 86 ALA A C 1
ATOM 678 O O . ALA A 1 86 ? 16.085 -1.929 -15.050 1.00 86.44 86 ALA A O 1
ATOM 679 N N . LYS A 1 87 ? 17.053 -3.920 -15.467 1.00 88.62 87 LYS A N 1
ATOM 680 C CA . LYS A 1 87 ? 16.630 -4.538 -14.217 1.00 88.62 87 LYS A CA 1
ATOM 681 C C . LYS A 1 87 ? 17.316 -3.910 -13.002 1.00 88.62 87 LYS A C 1
ATOM 683 O O . LYS A 1 87 ? 16.614 -3.501 -12.092 1.00 88.62 87 LYS A O 1
ATOM 688 N N . GLU A 1 88 ? 18.639 -3.744 -13.024 1.00 90.94 88 GLU A N 1
ATOM 689 C CA . GLU A 1 88 ? 19.383 -3.097 -11.927 1.00 90.94 88 GLU A CA 1
ATOM 690 C C . GLU A 1 88 ? 18.856 -1.684 -11.629 1.00 90.94 88 GLU A C 1
ATOM 692 O O . GLU A 1 88 ? 18.612 -1.333 -10.479 1.00 90.94 88 GLU A O 1
ATOM 697 N N . LYS A 1 89 ? 18.610 -0.880 -12.671 1.00 90.62 89 LYS A N 1
ATOM 698 C CA . LYS A 1 89 ? 18.056 0.474 -12.520 1.00 90.62 89 LYS A CA 1
ATOM 699 C C . LYS A 1 89 ? 16.635 0.480 -11.977 1.00 90.62 89 LYS A C 1
ATOM 701 O O . LYS A 1 89 ? 16.274 1.391 -11.239 1.00 90.62 89 LYS A O 1
ATOM 706 N N . LEU A 1 90 ? 15.827 -0.505 -12.350 1.00 90.81 90 LEU A N 1
ATOM 707 C CA . LEU A 1 90 ? 14.482 -0.642 -11.815 1.00 90.81 90 LEU A CA 1
ATOM 708 C C . LEU A 1 90 ? 14.511 -1.094 -10.349 1.00 90.81 90 LEU A C 1
ATOM 710 O O . LEU A 1 90 ? 13.744 -0.568 -9.550 1.00 90.81 90 LEU A O 1
ATOM 714 N N . ASP A 1 91 ? 15.415 -2.005 -9.988 1.00 92.56 91 ASP A N 1
ATOM 715 C CA . ASP A 1 91 ? 15.612 -2.461 -8.610 1.00 92.56 91 ASP A CA 1
ATOM 716 C C . ASP A 1 91 ? 16.053 -1.292 -7.702 1.00 92.56 91 ASP A C 1
ATOM 718 O O . ASP A 1 91 ? 15.496 -1.125 -6.618 1.00 92.56 91 ASP A O 1
ATOM 722 N N . GLU A 1 92 ? 16.927 -0.394 -8.179 1.00 93.44 92 GLU A N 1
ATOM 723 C CA . GLU A 1 92 ? 17.263 0.863 -7.480 1.00 93.44 92 GLU A CA 1
ATOM 724 C C . GLU A 1 92 ? 16.015 1.735 -7.216 1.00 93.44 92 GLU A C 1
ATOM 726 O O . GLU A 1 92 ? 15.862 2.309 -6.137 1.00 93.44 92 GLU A O 1
ATOM 731 N N . ILE A 1 93 ? 15.102 1.834 -8.192 1.00 93.12 93 ILE A N 1
ATOM 732 C CA . ILE A 1 93 ? 13.845 2.591 -8.050 1.00 93.12 93 ILE A CA 1
ATOM 733 C C . ILE A 1 93 ? 12.914 1.913 -7.035 1.00 93.12 93 ILE A C 1
ATOM 735 O O . ILE A 1 93 ? 12.253 2.596 -6.248 1.00 93.12 93 ILE A O 1
ATOM 739 N N . TYR A 1 94 ? 12.854 0.580 -7.035 1.00 94.88 94 TYR A N 1
ATOM 740 C CA . TYR A 1 94 ? 12.089 -0.165 -6.040 1.00 94.88 94 TYR A CA 1
ATOM 741 C C . TYR A 1 94 ? 12.608 0.082 -4.625 1.00 94.88 94 TYR A C 1
ATOM 743 O O . TYR A 1 94 ? 11.790 0.317 -3.734 1.00 94.88 94 TYR A O 1
ATOM 751 N N . GLU A 1 95 ? 13.927 0.054 -4.425 1.00 94.31 95 GLU A N 1
ATOM 752 C CA . GLU A 1 95 ? 14.571 0.292 -3.129 1.00 94.31 95 GLU A CA 1
ATOM 753 C C . GLU A 1 95 ? 14.303 1.706 -2.599 1.00 94.31 95 GLU A C 1
ATOM 755 O O . GLU A 1 95 ? 13.963 1.862 -1.425 1.00 94.31 95 GLU A O 1
ATOM 760 N N . GLU A 1 96 ? 14.374 2.727 -3.463 1.00 93.38 96 GLU A N 1
ATOM 761 C CA . GLU A 1 96 ? 14.095 4.127 -3.103 1.00 93.38 96 GLU A CA 1
ATOM 762 C C . GLU A 1 96 ? 12.697 4.292 -2.483 1.00 93.38 96 GLU A C 1
ATOM 764 O O . GLU A 1 96 ? 12.531 4.974 -1.470 1.00 93.38 96 GLU A O 1
ATOM 769 N N . HIS A 1 97 ? 11.695 3.623 -3.057 1.00 93.88 97 HIS A N 1
ATOM 770 C CA . HIS A 1 97 ? 10.296 3.724 -2.636 1.00 93.88 97 HIS A CA 1
ATOM 771 C C . HIS A 1 97 ? 9.844 2.614 -1.673 1.00 93.88 97 HIS A C 1
ATOM 773 O O . HIS A 1 97 ? 8.701 2.634 -1.202 1.00 93.88 97 HIS A O 1
ATOM 779 N N . ALA A 1 98 ? 10.706 1.646 -1.348 1.00 93.62 98 ALA A N 1
ATOM 780 C CA . ALA A 1 98 ? 10.341 0.490 -0.530 1.00 93.62 98 ALA A CA 1
ATOM 781 C C . ALA A 1 98 ? 9.889 0.903 0.877 1.00 93.62 98 ALA A C 1
ATOM 783 O O . ALA A 1 98 ? 8.832 0.475 1.339 1.00 93.62 98 ALA A O 1
ATOM 784 N N . LYS A 1 99 ? 10.652 1.781 1.539 1.00 93.31 99 LYS A N 1
ATOM 785 C CA . LYS A 1 99 ? 10.391 2.187 2.927 1.00 93.31 99 LYS A CA 1
ATOM 786 C C . LYS A 1 99 ? 9.044 2.897 3.089 1.00 93.31 99 LYS A C 1
ATOM 788 O O . LYS A 1 99 ? 8.231 2.470 3.902 1.00 93.31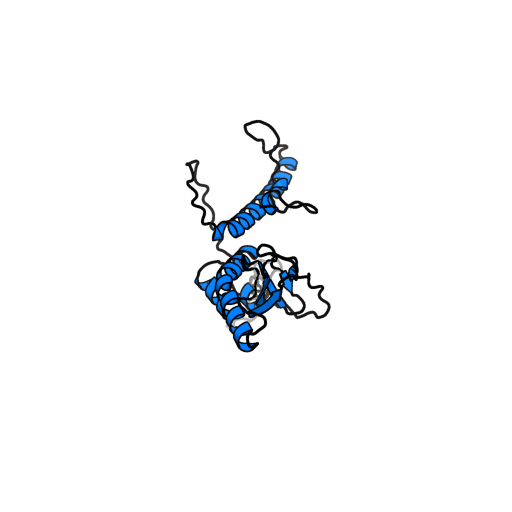 99 LYS A O 1
ATOM 793 N N . GLU A 1 100 ? 8.791 3.917 2.269 1.00 91.69 100 GLU A N 1
ATOM 794 C CA . GLU A 1 100 ? 7.512 4.645 2.238 1.00 91.69 100 GLU A CA 1
ATOM 795 C C . GLU A 1 100 ? 6.337 3.686 1.997 1.00 91.69 100 GLU A C 1
ATOM 797 O O . GLU A 1 100 ? 5.283 3.777 2.628 1.00 91.69 100 GLU A O 1
ATOM 802 N N . THR A 1 101 ? 6.539 2.715 1.106 1.00 93.12 101 THR A N 1
ATOM 803 C CA . THR A 1 101 ? 5.514 1.732 0.768 1.00 93.12 101 THR A CA 1
ATOM 804 C C . THR A 1 101 ? 5.196 0.796 1.930 1.00 93.12 101 THR A C 1
ATOM 806 O O . THR A 1 101 ? 4.026 0.524 2.200 1.00 93.12 101 THR A O 1
ATOM 809 N N . VAL A 1 102 ? 6.216 0.317 2.641 1.00 93.94 102 VAL A N 1
ATOM 810 C CA . VAL A 1 102 ? 6.043 -0.539 3.820 1.00 93.94 102 VAL A CA 1
ATOM 811 C C . VAL A 1 102 ? 5.364 0.220 4.956 1.00 93.94 102 VAL A C 1
ATOM 813 O O . VAL A 1 102 ? 4.432 -0.306 5.561 1.00 93.94 102 VAL A O 1
ATOM 816 N N . GLU A 1 103 ? 5.761 1.466 5.210 1.00 91.88 103 GLU A N 1
ATOM 817 C CA . GLU A 1 103 ? 5.121 2.314 6.219 1.00 91.88 103 GLU A CA 1
ATOM 818 C C . GLU A 1 103 ? 3.635 2.527 5.904 1.00 91.88 103 GLU A C 1
ATOM 820 O O . GLU A 1 103 ? 2.785 2.372 6.780 1.00 91.88 103 GLU A O 1
ATOM 825 N N . ALA A 1 104 ? 3.288 2.815 4.647 1.00 90.25 104 ALA A N 1
ATOM 826 C CA . ALA A 1 104 ? 1.894 2.949 4.234 1.00 90.25 104 ALA A CA 1
ATOM 827 C C . ALA A 1 104 ? 1.103 1.636 4.376 1.00 90.25 104 ALA A C 1
ATOM 829 O O . ALA A 1 104 ? -0.057 1.657 4.792 1.00 90.25 104 ALA A O 1
ATOM 830 N N . LEU A 1 105 ? 1.727 0.493 4.071 1.00 92.50 105 LEU A N 1
ATOM 831 C CA . LEU A 1 105 ? 1.115 -0.828 4.221 1.00 92.50 105 LEU A CA 1
ATOM 832 C C . LEU A 1 105 ? 0.809 -1.150 5.690 1.00 92.50 105 LEU A C 1
ATOM 834 O O . LEU A 1 105 ? -0.308 -1.565 6.001 1.00 92.50 105 LEU A O 1
ATOM 838 N N . LEU A 1 106 ? 1.783 -0.953 6.582 1.00 91.25 106 LEU A N 1
ATOM 839 C CA . LEU A 1 106 ? 1.633 -1.204 8.018 1.00 91.25 106 LEU A CA 1
ATOM 840 C C . LEU A 1 106 ? 0.568 -0.289 8.627 1.00 91.25 106 LEU A C 1
ATOM 842 O O . LEU A 1 106 ? -0.329 -0.775 9.313 1.00 91.25 106 LEU A O 1
ATOM 846 N N . ASN A 1 107 ? 0.589 0.999 8.275 1.00 87.38 107 ASN A N 1
ATOM 847 C CA . ASN A 1 107 ? -0.437 1.958 8.685 1.00 87.38 107 ASN A CA 1
ATOM 848 C C . ASN A 1 107 ? -1.840 1.546 8.222 1.00 87.38 107 ASN A C 1
ATOM 850 O O . ASN A 1 107 ? -2.804 1.656 8.974 1.00 87.38 107 ASN A O 1
ATOM 854 N N . TYR A 1 108 ? -1.985 1.060 6.986 1.00 87.62 108 TYR A N 1
ATOM 855 C CA . TYR A 1 108 ? -3.296 0.661 6.474 1.00 87.62 108 TYR A CA 1
ATOM 856 C C . TYR A 1 108 ? -3.903 -0.508 7.261 1.00 87.62 108 TYR A C 1
ATOM 858 O O . TYR A 1 108 ? -5.111 -0.512 7.515 1.00 87.62 108 TYR A O 1
ATOM 866 N N . TYR A 1 109 ? -3.079 -1.483 7.650 1.00 86.88 109 TYR A N 1
ATOM 867 C CA . TYR A 1 109 ? -3.495 -2.659 8.420 1.00 86.88 109 TYR A CA 1
ATOM 868 C C . TYR A 1 109 ? -3.397 -2.469 9.941 1.00 86.88 109 TYR A C 1
ATOM 870 O O . TYR A 1 109 ? -3.507 -3.452 10.674 1.00 86.88 109 TYR A O 1
ATOM 878 N N . ASP A 1 110 ? -3.221 -1.225 10.403 1.00 87.00 110 ASP A N 1
ATOM 879 C CA . ASP A 1 110 ? -3.144 -0.845 11.818 1.00 87.00 110 ASP A CA 1
ATOM 880 C C . ASP A 1 110 ? -2.080 -1.665 12.588 1.00 87.00 110 ASP A C 1
ATOM 882 O O . ASP A 1 110 ? -2.291 -2.146 13.704 1.00 87.00 110 ASP A O 1
ATOM 886 N N . LYS A 1 111 ? -0.921 -1.861 11.948 1.00 88.94 111 LYS A N 1
ATOM 887 C CA . LYS A 1 111 ? 0.252 -2.560 12.488 1.00 88.94 111 LYS A CA 1
ATOM 888 C C . LYS A 1 111 ? 1.276 -1.578 13.042 1.00 88.94 111 LYS A C 1
ATOM 890 O O . LYS A 1 111 ? 1.294 -0.414 12.649 1.00 88.94 111 LYS A O 1
ATOM 895 N N . ASP A 1 112 ? 2.140 -2.060 13.931 1.00 87.88 112 ASP A N 1
ATOM 896 C CA . ASP A 1 112 ? 3.248 -1.268 14.456 1.00 87.88 112 ASP A CA 1
ATOM 897 C C . ASP A 1 112 ? 4.142 -0.721 13.326 1.00 87.88 112 ASP A C 1
ATOM 899 O O . ASP A 1 112 ? 4.608 -1.461 12.457 1.00 87.88 112 ASP A O 1
ATOM 903 N N . THR A 1 113 ? 4.380 0.591 13.354 1.00 87.75 113 THR A N 1
ATOM 904 C CA . THR A 1 113 ? 5.208 1.321 12.384 1.00 87.75 113 THR A CA 1
ATOM 905 C C . THR A 1 113 ? 6.575 1.703 12.942 1.00 87.75 113 THR A C 1
ATOM 907 O O . THR A 1 113 ? 7.245 2.576 12.385 1.00 87.75 113 THR A O 1
ATOM 910 N N . SER A 1 114 ? 7.000 1.094 14.052 1.00 88.56 114 SER A N 1
ATOM 911 C CA . SER A 1 114 ? 8.365 1.249 14.546 1.00 88.56 114 SER A CA 1
ATOM 912 C C . SER A 1 114 ? 9.391 0.850 13.476 1.00 88.56 114 SER A C 1
ATOM 914 O O . SER A 1 114 ? 9.129 0.038 12.582 1.00 88.56 114 SER A O 1
ATOM 916 N N . SER A 1 115 ? 10.598 1.409 13.568 1.00 88.81 115 SER A N 1
ATOM 917 C CA . SER A 1 115 ? 11.686 1.091 12.636 1.00 88.81 115 SER A CA 1
ATOM 918 C C . SER A 1 115 ? 12.026 -0.403 12.614 1.00 88.81 115 SER A C 1
ATOM 920 O O . SER A 1 115 ? 12.420 -0.920 11.571 1.00 88.81 115 SER A O 1
ATOM 922 N N . GLU A 1 116 ? 11.844 -1.112 13.730 1.00 89.88 116 GLU A N 1
ATOM 923 C CA . GLU A 1 116 ? 12.058 -2.558 13.814 1.00 89.88 116 GLU A CA 1
ATOM 924 C C . GLU A 1 116 ? 11.040 -3.332 12.971 1.00 89.88 116 GLU A C 1
ATOM 926 O O . GLU A 1 116 ? 11.422 -4.209 12.195 1.00 89.88 116 GLU A O 1
ATOM 931 N N . SER A 1 117 ? 9.757 -2.982 13.076 1.00 89.31 117 SER A N 1
ATOM 932 C CA . SER A 1 117 ? 8.674 -3.614 12.315 1.00 89.31 117 SER A CA 1
ATOM 933 C C . SER A 1 117 ? 8.774 -3.317 10.819 1.00 89.31 117 SER A C 1
ATOM 935 O O . SER A 1 117 ? 8.617 -4.222 9.996 1.00 89.31 117 SER A O 1
ATOM 937 N N . VAL A 1 118 ? 9.144 -2.086 10.453 1.00 91.38 118 VAL A N 1
ATOM 938 C CA . VAL A 1 118 ? 9.414 -1.707 9.057 1.00 91.38 118 VAL A CA 1
A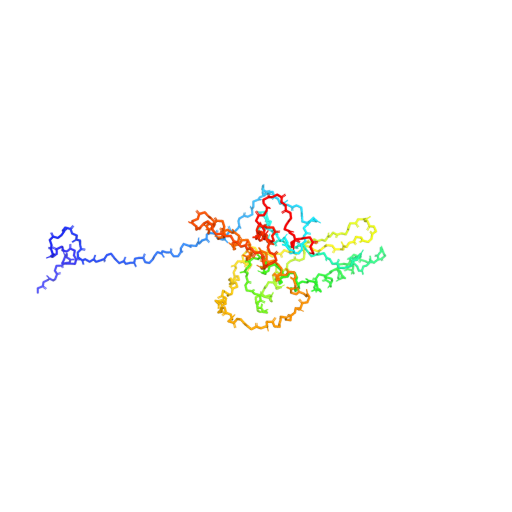TOM 939 C C . VAL A 1 118 ? 10.576 -2.523 8.482 1.00 91.38 118 VAL A C 1
ATOM 941 O O . VAL A 1 118 ? 10.442 -3.085 7.396 1.00 91.38 118 VAL A O 1
ATOM 944 N N . ASN A 1 119 ? 11.689 -2.656 9.211 1.00 92.94 119 ASN A N 1
ATOM 945 C CA . ASN A 1 119 ? 12.851 -3.420 8.745 1.00 92.94 119 ASN A CA 1
ATOM 946 C C . ASN A 1 119 ? 12.534 -4.912 8.556 1.00 92.94 119 ASN A C 1
ATOM 948 O O . ASN A 1 119 ? 12.942 -5.488 7.551 1.00 92.94 119 ASN A O 1
ATOM 952 N N . LYS A 1 120 ? 11.742 -5.517 9.452 1.00 92.81 120 LYS A N 1
ATOM 953 C CA . LYS A 1 120 ? 11.289 -6.913 9.303 1.00 92.81 120 LYS A CA 1
ATOM 954 C C . LYS A 1 120 ? 10.513 -7.135 8.005 1.00 92.81 120 LYS A C 1
ATOM 956 O O . LYS A 1 120 ? 10.712 -8.149 7.346 1.00 92.81 120 LYS A O 1
ATOM 961 N N . ILE A 1 121 ? 9.639 -6.201 7.619 1.00 93.12 121 ILE A N 1
ATOM 962 C CA . ILE A 1 121 ? 8.916 -6.316 6.344 1.00 93.12 121 ILE A CA 1
ATOM 963 C C . ILE A 1 121 ? 9.823 -6.038 5.154 1.00 93.12 121 ILE A C 1
ATOM 965 O O . ILE A 1 121 ? 9.688 -6.724 4.146 1.00 93.12 121 ILE A O 1
ATOM 969 N N . LEU A 1 122 ? 10.743 -5.075 5.253 1.00 93.44 122 LEU A N 1
ATOM 970 C CA . LEU A 1 122 ? 11.690 -4.779 4.175 1.00 93.44 122 LEU A CA 1
ATOM 971 C C . LEU A 1 122 ? 12.539 -6.004 3.800 1.00 93.44 122 LEU A C 1
ATOM 973 O O . LEU A 1 122 ? 12.791 -6.213 2.619 1.00 93.44 122 LEU A O 1
ATOM 977 N N . GLU A 1 123 ? 12.914 -6.846 4.767 1.00 93.81 123 GLU A N 1
ATOM 978 C CA . GLU A 1 123 ? 13.659 -8.092 4.518 1.00 93.81 123 GLU A CA 1
ATOM 979 C C . GLU A 1 123 ? 12.865 -9.143 3.723 1.00 93.81 123 GLU A C 1
ATOM 981 O O . GLU A 1 123 ? 13.454 -9.947 3.000 1.00 93.81 123 GLU A O 1
ATOM 986 N N . VAL A 1 124 ? 11.534 -9.143 3.845 1.00 94.12 124 VAL A N 1
ATOM 987 C CA . VAL A 1 124 ? 10.634 -10.124 3.206 1.00 94.12 124 VAL A CA 1
ATOM 988 C C . VAL A 1 124 ? 9.871 -9.507 2.019 1.00 94.12 124 VAL A C 1
ATOM 990 O O . VAL A 1 124 ? 9.021 -10.146 1.396 1.00 94.12 124 VAL A O 1
ATOM 993 N N . LEU A 1 125 ? 10.156 -8.249 1.684 1.00 94.88 125 LEU A N 1
ATOM 994 C CA . LEU A 1 125 ? 9.481 -7.509 0.627 1.00 94.88 125 LEU A CA 1
ATOM 995 C C . LEU A 1 125 ? 9.870 -8.054 -0.751 1.00 94.88 125 LEU A C 1
ATOM 997 O O . LEU A 1 125 ? 11.044 -8.139 -1.100 1.00 94.88 125 LEU A O 1
ATOM 1001 N N . GLU A 1 126 ? 8.875 -8.371 -1.577 1.00 94.88 126 GLU A N 1
ATOM 1002 C CA . GLU A 1 126 ? 9.096 -8.853 -2.940 1.00 94.88 126 GLU A CA 1
ATOM 1003 C C . GLU A 1 126 ? 8.726 -7.794 -3.987 1.00 94.88 126 GLU A C 1
ATOM 1005 O O . GLU A 1 126 ? 7.569 -7.359 -4.081 1.00 94.88 126 GLU A O 1
ATOM 1010 N N . TYR A 1 127 ? 9.683 -7.447 -4.853 1.00 94.75 127 TYR A N 1
ATOM 1011 C CA . TYR A 1 127 ? 9.451 -6.612 -6.038 1.00 94.75 127 TYR A CA 1
ATOM 1012 C C . TYR A 1 127 ? 8.750 -7.452 -7.105 1.00 94.75 127 TYR A C 1
ATOM 1014 O O . TYR A 1 127 ? 9.342 -8.337 -7.722 1.00 94.75 127 TYR A O 1
ATOM 1022 N N . THR A 1 128 ? 7.441 -7.251 -7.255 1.00 91.88 128 THR A N 1
ATOM 1023 C CA . THR A 1 128 ? 6.588 -8.220 -7.957 1.00 91.88 128 THR A CA 1
ATOM 1024 C C . THR A 1 128 ? 6.389 -7.875 -9.422 1.00 91.88 128 THR A C 1
ATOM 1026 O O . THR A 1 128 ? 6.505 -8.744 -10.282 1.00 91.88 128 THR A O 1
ATOM 1029 N N . ASP A 1 129 ? 5.996 -6.635 -9.699 1.00 94.19 129 ASP A N 1
ATOM 1030 C CA . ASP A 1 129 ? 5.632 -6.188 -11.044 1.00 94.19 129 ASP A CA 1
ATOM 1031 C C . ASP A 1 129 ? 5.684 -4.658 -11.129 1.00 94.19 129 ASP A C 1
ATOM 1033 O O . ASP A 1 129 ? 5.645 -3.967 -10.105 1.00 94.19 129 ASP A O 1
ATOM 1037 N N . TYR A 1 130 ? 5.745 -4.120 -12.341 1.00 94.06 130 TYR A N 1
ATOM 1038 C CA . TYR A 1 130 ? 5.672 -2.685 -12.598 1.00 94.06 130 TYR A CA 1
ATOM 1039 C C . TYR A 1 130 ? 4.797 -2.397 -13.816 1.00 94.06 130 TYR A C 1
ATOM 1041 O O . TYR A 1 130 ? 4.545 -3.252 -14.664 1.00 94.06 130 TYR A O 1
ATOM 1049 N N . ASP A 1 131 ? 4.281 -1.176 -13.889 1.00 94.00 131 ASP A N 1
ATOM 1050 C CA . ASP A 1 131 ? 3.457 -0.733 -15.006 1.00 94.00 131 ASP A CA 1
ATOM 1051 C C . ASP A 1 131 ? 3.760 0.726 -15.315 1.00 94.00 131 ASP A C 1
ATOM 1053 O O . ASP A 1 131 ? 3.723 1.588 -14.436 1.00 94.00 131 ASP A O 1
ATOM 1057 N N . LEU A 1 132 ? 4.045 0.989 -16.584 1.00 92.12 132 LEU A N 1
ATOM 1058 C CA . LEU A 1 132 ? 4.172 2.326 -17.134 1.00 92.12 132 LEU A CA 1
ATOM 1059 C C . LEU A 1 132 ? 3.207 2.405 -18.311 1.00 92.12 132 LEU A C 1
ATOM 1061 O O . LEU A 1 132 ? 3.349 1.683 -19.300 1.00 92.12 132 LEU A O 1
ATOM 1065 N N . GLU A 1 133 ? 2.173 3.228 -18.171 1.00 90.00 133 GLU A N 1
ATOM 1066 C CA . GLU A 1 133 ? 1.163 3.359 -19.216 1.00 90.00 133 GLU A CA 1
ATOM 1067 C C . GLU A 1 133 ? 1.798 3.988 -20.471 1.00 90.00 133 GLU A C 1
ATOM 1069 O O . GLU A 1 133 ? 2.632 4.876 -20.360 1.00 90.00 133 GLU A O 1
ATOM 1074 N N . PRO A 1 134 ? 1.425 3.588 -21.696 1.00 88.44 134 PRO A N 1
ATOM 1075 C CA . PRO A 1 134 ? 2.028 4.128 -22.919 1.00 88.44 134 PRO A CA 1
ATOM 1076 C C . PRO A 1 134 ? 1.506 5.539 -23.268 1.00 88.44 134 PRO A C 1
ATOM 1078 O O . PRO A 1 134 ? 1.348 5.878 -24.441 1.00 88.44 134 PRO A O 1
ATOM 1081 N N . GLN A 1 135 ? 1.175 6.350 -22.262 1.00 87.88 135 GLN A N 1
ATOM 1082 C CA . GLN A 1 135 ? 0.677 7.712 -22.417 1.00 87.88 135 GLN A CA 1
ATOM 1083 C C . GLN A 1 135 ? 1.774 8.715 -22.042 1.00 87.88 135 GLN A C 1
ATOM 1085 O O . GLN A 1 135 ? 2.530 8.476 -21.102 1.00 87.88 135 GLN A O 1
ATOM 1090 N N . PRO A 1 136 ? 1.868 9.864 -22.732 1.00 85.50 136 PRO A N 1
ATOM 1091 C CA . PRO A 1 136 ? 2.772 10.926 -22.313 1.00 85.50 136 PRO A CA 1
ATOM 1092 C C . PRO A 1 136 ? 2.491 11.333 -20.861 1.00 85.50 136 PRO A C 1
ATOM 1094 O O . PRO A 1 136 ? 1.331 11.498 -20.492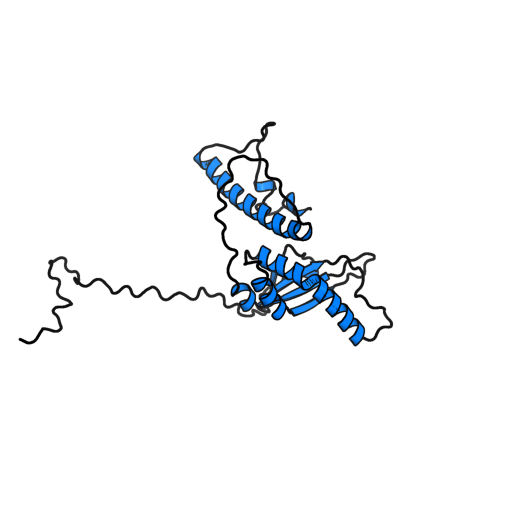 1.00 85.50 136 PRO A O 1
ATOM 1097 N N . LEU A 1 137 ? 3.549 11.528 -20.065 1.00 83.50 137 LEU A N 1
ATOM 1098 C CA . LEU A 1 137 ? 3.472 11.913 -18.644 1.00 83.50 137 LEU A CA 1
ATOM 1099 C C . LEU A 1 137 ? 2.799 10.880 -17.725 1.00 83.50 137 LEU A C 1
ATOM 1101 O O . LEU A 1 137 ? 2.432 11.208 -16.600 1.00 83.50 137 LEU A O 1
ATOM 1105 N N . SER A 1 138 ? 2.645 9.631 -18.166 1.00 89.88 138 SER A N 1
ATOM 1106 C CA . SER A 1 138 ? 2.257 8.558 -17.257 1.00 89.88 138 SER A CA 1
ATOM 1107 C C . SER A 1 138 ? 3.323 8.351 -16.188 1.00 89.88 138 SER A C 1
ATOM 1109 O O . SER A 1 138 ? 4.515 8.321 -16.495 1.00 89.88 138 SER A O 1
ATOM 1111 N N . HIS A 1 139 ? 2.885 8.121 -14.960 1.00 92.12 139 HIS A N 1
ATOM 1112 C CA . HIS A 1 139 ? 3.765 7.812 -13.845 1.00 92.12 139 HIS A CA 1
ATOM 1113 C C . HIS A 1 139 ? 4.026 6.307 -13.729 1.00 92.12 139 HIS A C 1
ATOM 1115 O O . HIS A 1 139 ? 3.110 5.500 -13.921 1.00 92.12 139 HIS A O 1
ATOM 1121 N N . LEU A 1 140 ? 5.261 5.935 -13.389 1.00 93.31 140 LEU A N 1
ATOM 1122 C CA . LEU A 1 140 ? 5.663 4.555 -13.144 1.00 93.31 140 LEU A CA 1
ATOM 1123 C C . LEU A 1 140 ? 5.002 4.042 -11.861 1.00 93.31 140 LEU A C 1
ATOM 1125 O O . LEU A 1 140 ? 5.134 4.643 -10.790 1.00 93.31 140 LEU A O 1
ATOM 1129 N N . LYS A 1 141 ? 4.312 2.908 -11.978 1.00 94.94 141 LYS A N 1
ATOM 1130 C CA . LYS A 1 141 ? 3.659 2.206 -10.874 1.00 94.94 141 LYS A CA 1
ATOM 1131 C C . LYS A 1 141 ? 4.467 0.977 -10.496 1.00 94.94 141 LYS A C 1
ATOM 1133 O O . LYS A 1 141 ? 4.772 0.151 -11.353 1.00 94.94 141 LYS A O 1
ATOM 1138 N N . LEU A 1 142 ? 4.743 0.836 -9.209 1.00 95.62 142 LEU A N 1
ATOM 1139 C CA . LEU A 1 142 ? 5.510 -0.261 -8.632 1.00 95.62 142 LEU A CA 1
ATOM 1140 C C . LEU A 1 142 ? 4.590 -1.127 -7.777 1.00 95.62 142 LEU A C 1
ATOM 1142 O O . LEU A 1 142 ? 3.851 -0.610 -6.937 1.00 95.62 142 LEU A O 1
ATOM 1146 N N . LEU A 1 143 ? 4.622 -2.439 -7.990 1.00 96.31 143 LEU A N 1
ATOM 1147 C CA . LEU A 1 143 ? 3.896 -3.416 -7.192 1.00 96.31 143 LEU A CA 1
ATOM 1148 C C . LEU A 1 143 ? 4.851 -4.130 -6.241 1.00 96.31 143 LEU A C 1
ATOM 1150 O O . LEU A 1 143 ? 5.759 -4.848 -6.668 1.00 96.31 143 LEU A O 1
ATOM 1154 N N . TYR A 1 144 ? 4.558 -4.001 -4.957 1.00 96.44 144 TYR A N 1
ATOM 1155 C CA . TYR A 1 144 ? 5.240 -4.718 -3.894 1.00 96.44 144 TYR A CA 1
ATOM 1156 C C . TYR A 1 144 ? 4.315 -5.793 -3.337 1.00 96.44 144 TYR A C 1
ATOM 1158 O O . TYR A 1 144 ? 3.106 -5.566 -3.224 1.00 96.44 144 TYR A O 1
ATOM 1166 N N . SER A 1 145 ? 4.877 -6.947 -2.981 1.00 96.12 145 SER A N 1
ATOM 1167 C CA . SER A 1 145 ? 4.153 -8.015 -2.296 1.00 96.12 145 SER A CA 1
ATOM 1168 C C . SER A 1 145 ? 4.835 -8.386 -0.983 1.00 96.12 145 SER A C 1
ATOM 1170 O O . SER A 1 145 ? 6.055 -8.478 -0.917 1.00 96.12 145 SER A O 1
ATOM 1172 N N . VAL A 1 146 ? 4.033 -8.647 0.046 1.00 95.06 146 VAL A N 1
ATOM 1173 C CA . VAL A 1 146 ? 4.471 -9.130 1.361 1.00 95.06 146 VAL A CA 1
ATOM 1174 C C . VAL A 1 146 ? 3.682 -10.398 1.689 1.00 95.06 146 VAL A C 1
ATOM 1176 O O . VAL A 1 146 ? 2.459 -10.408 1.497 1.00 95.06 146 VAL A O 1
ATOM 1179 N N . PRO A 1 147 ? 4.313 -11.487 2.154 1.00 93.88 147 PRO A N 1
ATOM 1180 C CA . PRO A 1 147 ? 3.579 -12.691 2.514 1.00 93.88 147 PRO A CA 1
ATOM 1181 C C . PRO A 1 147 ? 2.607 -12.453 3.675 1.00 93.88 147 PRO A C 1
ATOM 1183 O O . PRO A 1 147 ? 2.843 -11.645 4.574 1.00 93.88 147 PRO A O 1
ATOM 1186 N N . PHE A 1 148 ? 1.486 -13.174 3.654 1.00 90.75 148 PHE A N 1
ATOM 1187 C CA . PHE A 1 148 ? 0.429 -13.026 4.656 1.00 90.75 148 PHE A CA 1
ATOM 1188 C C . PHE A 1 148 ? 0.908 -13.308 6.085 1.00 90.75 148 PHE A C 1
ATOM 1190 O O . PHE A 1 148 ? 0.513 -12.603 7.011 1.00 90.75 148 PHE A O 1
ATOM 1197 N N . SER A 1 149 ? 1.753 -14.325 6.256 1.00 88.50 149 SER A N 1
ATOM 1198 C CA . SER A 1 149 ? 2.328 -14.713 7.546 1.00 88.50 149 SER A CA 1
ATOM 1199 C C . SER A 1 149 ? 3.110 -13.572 8.181 1.00 88.50 149 SER A C 1
ATOM 1201 O O . SER A 1 149 ? 2.877 -13.237 9.336 1.00 88.50 149 SER A O 1
ATOM 1203 N N . ASP A 1 150 ? 3.997 -12.946 7.415 1.00 90.00 150 ASP A N 1
ATOM 1204 C CA . ASP A 1 150 ? 4.966 -11.992 7.949 1.00 90.00 150 ASP A CA 1
ATOM 1205 C C . ASP A 1 150 ? 4.302 -10.681 8.363 1.00 90.00 150 ASP A C 1
ATOM 1207 O O . ASP A 1 150 ? 4.581 -10.176 9.446 1.00 90.00 150 ASP A O 1
ATOM 1211 N N . LEU A 1 151 ? 3.336 -10.185 7.579 1.00 87.69 151 LEU A N 1
ATOM 1212 C CA . LEU A 1 151 ? 2.570 -8.994 7.962 1.00 87.69 151 LEU A CA 1
ATOM 1213 C C . LEU A 1 151 ? 1.688 -9.242 9.195 1.00 87.69 151 LEU A C 1
ATOM 1215 O O . LEU A 1 151 ? 1.527 -8.362 10.040 1.00 87.69 151 LEU A O 1
ATOM 1219 N N . ASN A 1 152 ? 1.097 -10.432 9.318 1.00 87.06 152 ASN A N 1
ATOM 1220 C CA . ASN A 1 152 ? 0.228 -10.739 10.454 1.00 87.06 152 ASN A CA 1
ATOM 1221 C C . ASN A 1 152 ? 1.000 -11.043 11.739 1.00 87.06 152 ASN A C 1
ATOM 1223 O O . ASN A 1 152 ? 0.442 -10.826 12.812 1.00 87.06 152 ASN A O 1
ATOM 1227 N N . ASN A 1 153 ? 2.256 -11.484 11.626 1.00 88.50 153 ASN A N 1
ATOM 1228 C CA . ASN A 1 153 ? 3.170 -11.683 12.751 1.00 88.50 153 ASN A CA 1
ATOM 1229 C C . ASN A 1 153 ? 3.651 -10.366 13.378 1.00 88.50 153 ASN A C 1
ATOM 1231 O O . ASN A 1 153 ? 4.302 -10.404 14.419 1.00 88.50 153 ASN A O 1
AT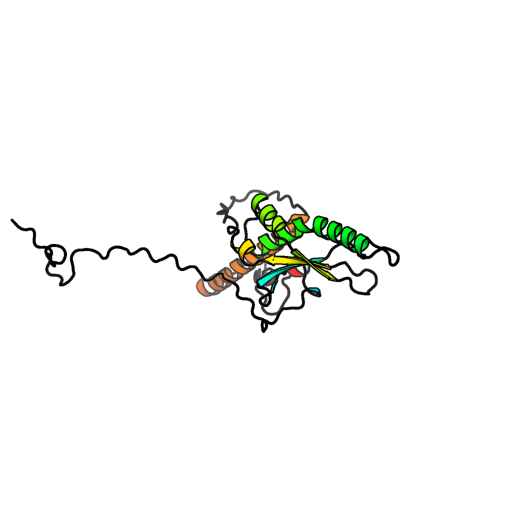OM 1235 N N . ILE A 1 154 ? 3.367 -9.219 12.755 1.00 87.19 154 ILE A N 1
ATOM 1236 C CA . ILE A 1 154 ? 3.648 -7.913 13.348 1.00 87.19 154 ILE A CA 1
ATOM 1237 C C . ILE A 1 154 ? 2.551 -7.566 14.338 1.00 87.19 154 ILE A C 1
ATOM 1239 O O . ILE A 1 154 ? 1.353 -7.712 14.050 1.00 87.19 154 ILE A O 1
ATOM 1243 N N . ASP A 1 155 ? 2.989 -7.079 15.492 1.00 85.25 155 ASP A N 1
ATOM 1244 C CA . ASP A 1 155 ? 2.112 -6.621 16.550 1.00 85.25 155 ASP A CA 1
ATOM 1245 C C . ASP A 1 155 ? 1.199 -5.490 16.041 1.00 85.25 155 ASP A C 1
ATOM 1247 O O . ASP A 1 155 ? 1.585 -4.690 15.178 1.00 85.25 155 ASP A O 1
ATOM 1251 N N . PRO A 1 156 ? -0.058 -5.433 16.508 1.00 84.19 156 PRO A N 1
ATOM 1252 C CA . PRO A 1 156 ? -0.911 -4.289 16.218 1.00 84.19 156 PRO A CA 1
ATOM 1253 C C . PRO A 1 156 ? -0.241 -3.006 16.721 1.00 84.19 156 PRO A C 1
ATOM 1255 O O . PRO A 1 156 ? 0.522 -3.037 17.690 1.00 84.19 156 PRO A O 1
ATOM 1258 N N . ALA A 1 157 ? -0.536 -1.879 16.073 1.00 81.31 157 ALA A N 1
ATOM 1259 C CA . ALA A 1 157 ? -0.093 -0.589 16.582 1.00 81.31 157 ALA A CA 1
ATOM 1260 C C . ALA A 1 157 ? -0.566 -0.441 18.035 1.00 81.31 157 ALA A C 1
ATOM 1262 O O . ALA A 1 157 ? -1.716 -0.770 18.347 1.00 81.31 157 ALA A O 1
ATOM 1263 N N . ALA A 1 158 ? 0.316 0.021 18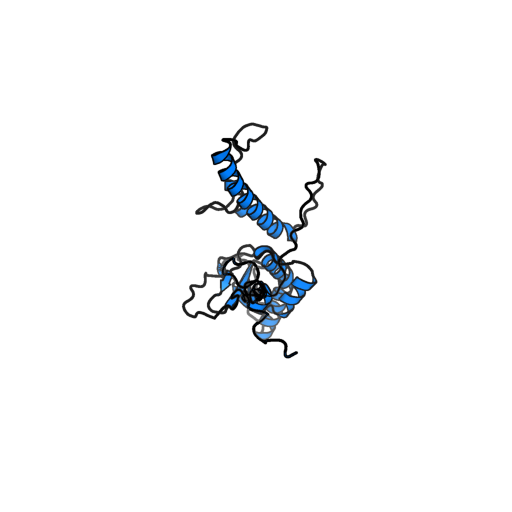.924 1.00 75.38 158 ALA A N 1
ATOM 1264 C CA . ALA A 1 158 ? -0.078 0.293 20.296 1.00 75.38 158 ALA A CA 1
ATOM 1265 C C . ALA A 1 158 ? -1.256 1.277 20.274 1.00 75.38 158 ALA A C 1
ATOM 1267 O O . ALA A 1 158 ? -1.151 2.370 19.715 1.00 75.38 158 ALA A O 1
ATOM 1268 N N . THR A 1 159 ? -2.389 0.885 20.859 1.00 56.69 159 THR A N 1
ATOM 1269 C CA . THR A 1 159 ? -3.414 1.848 21.255 1.00 56.69 159 THR A CA 1
ATOM 1270 C C . THR A 1 159 ? -2.795 2.695 22.349 1.00 56.69 159 THR A C 1
ATOM 1272 O O . THR A 1 159 ? -2.776 2.299 23.512 1.00 56.69 159 THR A O 1
ATOM 1275 N N . GLU A 1 160 ? -2.231 3.836 21.967 1.00 51.19 160 GLU A N 1
ATOM 1276 C CA . GLU A 1 160 ? -2.072 4.928 22.909 1.00 51.19 160 GLU A CA 1
ATOM 1277 C C . GLU A 1 160 ? -3.492 5.282 23.357 1.00 51.19 160 GLU A C 1
ATOM 1279 O O . GLU A 1 160 ? -4.331 5.679 22.545 1.00 51.19 160 GLU A O 1
ATOM 1284 N N . GLU A 1 161 ? -3.803 5.030 24.630 1.00 43.44 161 GLU A N 1
ATOM 1285 C CA . GLU A 1 161 ? -4.903 5.729 25.282 1.00 43.44 161 GLU A CA 1
ATOM 1286 C C . GLU A 1 161 ? -4.520 7.209 25.210 1.00 43.44 161 GLU A C 1
ATOM 1288 O O . GLU A 1 161 ? -3.690 7.684 25.981 1.00 43.44 161 GLU A O 1
ATOM 1293 N N . GLU A 1 162 ? -5.019 7.902 24.184 1.00 44.41 162 GLU A N 1
ATOM 1294 C CA . GLU A 1 162 ? -4.888 9.347 24.058 1.00 44.41 162 GLU A CA 1
ATOM 1295 C C . GLU A 1 162 ? -5.593 9.946 25.285 1.00 44.41 162 GLU A C 1
ATOM 1297 O O . GLU A 1 162 ? -6.820 10.040 25.323 1.00 44.41 162 GLU A O 1
ATOM 1302 N N . GLU A 1 163 ? -4.830 10.292 26.328 1.00 40.38 163 GLU A N 1
ATOM 1303 C CA . GLU A 1 163 ? -5.307 11.221 27.349 1.00 40.38 163 GLU A CA 1
ATOM 1304 C C . GLU A 1 163 ? -5.698 12.498 26.604 1.00 40.38 163 GLU A C 1
ATOM 1306 O O . GLU A 1 163 ? -4.836 13.160 26.027 1.00 40.38 163 GLU A O 1
ATOM 1311 N N . GLU A 1 164 ? -7.000 12.800 26.549 1.00 38.81 164 GLU A N 1
ATOM 1312 C CA . GLU A 1 164 ? -7.512 14.019 25.925 1.00 38.81 164 GLU A CA 1
ATOM 1313 C C . GLU A 1 164 ? -6.785 15.225 26.546 1.00 38.81 164 GLU A C 1
ATOM 1315 O O . GLU A 1 164 ? -6.972 15.494 27.738 1.00 38.81 164 GLU A O 1
ATOM 1320 N N . PRO A 1 165 ? -5.946 15.965 25.795 1.00 43.00 165 PRO A N 1
ATOM 1321 C CA . PRO A 1 165 ? -5.342 17.162 26.345 1.00 43.00 165 PRO A CA 1
ATOM 1322 C C . PRO A 1 165 ? -6.445 18.206 26.533 1.00 43.00 165 PRO A C 1
ATOM 1324 O O . PRO A 1 165 ? -7.137 18.585 25.584 1.00 43.00 165 PRO A O 1
ATOM 1327 N N . GLU A 1 166 ? -6.615 18.677 27.768 1.00 42.03 166 GLU A N 1
ATOM 1328 C CA . GLU A 1 166 ? -7.486 19.806 28.081 1.00 42.03 166 GLU A CA 1
ATOM 1329 C C . GLU A 1 166 ? -7.012 21.057 27.316 1.00 42.03 166 GLU A C 1
ATOM 1331 O O . GLU A 1 166 ? -6.086 21.746 27.724 1.00 42.03 166 GLU A O 1
ATOM 1336 N N . GLY A 1 167 ? -7.663 21.356 26.190 1.00 47.38 167 GLY A N 1
ATOM 1337 C CA . GLY A 1 167 ? -7.926 22.716 25.711 1.00 47.38 167 GLY A CA 1
ATOM 1338 C C . GLY A 1 167 ? -6.754 23.688 25.511 1.00 47.38 167 GLY A C 1
ATOM 1339 O O . GLY A 1 167 ? -6.978 24.887 25.677 1.00 47.38 167 GLY A O 1
ATOM 1340 N N . GLU A 1 168 ? -5.554 23.244 25.128 1.00 44.19 168 GLU A N 1
ATOM 1341 C CA . GLU A 1 168 ? -4.474 24.155 24.708 1.00 44.19 168 GLU A CA 1
ATOM 1342 C C . GLU A 1 168 ? -4.182 24.085 23.200 1.00 44.19 168 GLU A C 1
ATOM 1344 O O . GLU A 1 168 ? -4.287 23.032 22.562 1.00 44.19 168 GLU A O 1
ATOM 1349 N N . ASP A 1 169 ? -3.815 25.241 22.629 1.00 47.81 169 ASP A N 1
ATOM 1350 C CA . ASP A 1 169 ? -3.494 25.432 21.211 1.00 47.81 169 ASP A CA 1
ATOM 1351 C C . ASP A 1 169 ? -2.446 24.408 20.743 1.00 47.81 169 ASP A C 1
ATOM 1353 O O . ASP A 1 169 ? -1.243 24.530 20.984 1.00 47.81 169 ASP A O 1
ATOM 1357 N N . THR A 1 170 ? -2.914 23.368 20.053 1.00 49.22 170 THR A N 1
ATOM 1358 C CA . THR A 1 170 ? -2.071 22.246 19.641 1.00 49.22 170 THR A CA 1
ATOM 1359 C C . THR A 1 170 ? -1.289 22.620 18.383 1.00 49.22 170 THR A C 1
ATOM 1361 O O . THR A 1 170 ? -1.800 22.565 17.261 1.00 49.22 170 THR A O 1
ATOM 1364 N N . VAL A 1 171 ? -0.015 22.986 18.544 1.00 54.28 171 VAL A N 1
ATOM 1365 C CA . VAL A 1 171 ? 0.897 23.192 17.409 1.00 54.28 171 VAL A CA 1
ATOM 1366 C C . VAL A 1 171 ? 1.275 21.831 16.825 1.00 54.28 171 VAL A C 1
ATOM 1368 O O . VAL A 1 171 ? 2.207 21.167 17.271 1.00 54.28 171 VAL A O 1
ATOM 1371 N N . THR A 1 172 ? 0.531 21.405 15.806 1.00 53.72 172 THR A N 1
ATOM 1372 C CA . THR A 1 172 ? 0.789 20.143 15.103 1.00 53.72 172 THR A CA 1
ATOM 1373 C C . THR A 1 172 ? 1.809 20.371 13.992 1.00 53.72 172 THR A C 1
ATOM 1375 O O . THR A 1 172 ? 1.594 21.193 13.100 1.00 53.72 172 THR A O 1
ATOM 1378 N N . THR A 1 173 ? 2.924 19.637 14.024 1.00 58.22 173 THR A N 1
ATOM 1379 C CA . THR A 1 173 ? 3.942 19.694 12.964 1.00 58.22 173 THR A CA 1
ATOM 1380 C C . THR A 1 173 ? 3.704 18.545 11.990 1.00 58.22 173 THR A C 1
ATOM 1382 O O . THR A 1 173 ? 3.809 17.381 12.367 1.00 58.22 173 THR A O 1
ATOM 1385 N N . TYR A 1 174 ? 3.372 18.856 10.737 1.00 59.06 174 TYR A N 1
ATOM 1386 C CA . TYR A 1 174 ? 3.108 17.843 9.716 1.00 59.06 174 TYR A CA 1
ATOM 1387 C C . TYR A 1 174 ? 4.376 17.533 8.924 1.00 59.06 174 TYR A C 1
ATOM 1389 O O . TYR A 1 174 ? 4.970 18.420 8.313 1.00 59.06 174 TYR A O 1
ATOM 1397 N N . ILE A 1 175 ? 4.763 16.258 8.894 1.00 70.06 175 ILE A N 1
ATOM 1398 C CA . ILE A 1 175 ? 5.761 15.757 7.946 1.00 70.06 175 ILE A CA 1
ATOM 1399 C C . ILE A 1 175 ? 4.998 15.316 6.687 1.00 70.06 175 ILE A C 1
ATOM 1401 O O . ILE A 1 175 ? 4.113 14.468 6.808 1.00 70.06 175 ILE A O 1
ATOM 1405 N N . PRO A 1 176 ? 5.306 15.848 5.486 1.00 68.62 176 PRO A N 1
ATOM 1406 C CA . PRO A 1 176 ? 4.552 15.543 4.267 1.00 68.62 176 PRO A CA 1
ATOM 1407 C C . PRO A 1 176 ? 4.460 14.048 3.934 1.00 68.62 176 PRO A C 1
ATOM 1409 O O . PRO A 1 176 ? 3.408 13.597 3.493 1.00 68.62 176 PRO A O 1
ATOM 1412 N N . SER A 1 177 ? 5.514 13.269 4.207 1.00 69.50 177 SER A N 1
ATOM 1413 C CA . SER A 1 177 ? 5.514 11.807 4.023 1.00 69.50 177 SER A CA 1
ATOM 1414 C C . SER A 1 177 ? 4.474 11.099 4.892 1.00 69.50 177 SER A C 1
ATOM 1416 O O . SER A 1 177 ? 3.909 10.086 4.496 1.00 69.50 177 SER A O 1
ATOM 1418 N N . ASN A 1 178 ? 4.167 11.667 6.059 1.00 68.44 178 ASN A N 1
ATOM 1419 C CA . ASN A 1 178 ? 3.221 11.088 7.006 1.00 68.44 178 ASN A CA 1
ATOM 1420 C C . ASN A 1 178 ? 1.802 11.618 6.785 1.00 68.44 178 ASN A C 1
ATOM 1422 O O . ASN A 1 178 ? 0.871 11.171 7.448 1.00 68.44 178 ASN A O 1
ATOM 1426 N N . LEU A 1 179 ? 1.607 12.559 5.855 1.00 78.00 179 LEU A N 1
ATOM 1427 C CA . LEU A 1 179 ? 0.304 13.164 5.616 1.00 78.00 179 LEU A CA 1
ATOM 1428 C C . LEU A 1 179 ? -0.704 12.121 5.129 1.00 78.00 179 LEU A C 1
ATOM 1430 O O . LEU A 1 179 ? -1.786 12.019 5.693 1.00 78.00 179 LEU A O 1
ATOM 1434 N N . ILE A 1 180 ? -0.336 11.307 4.137 1.00 75.00 180 ILE A N 1
ATOM 1435 C CA . ILE A 1 180 ? -1.209 10.257 3.591 1.00 75.00 180 ILE A CA 1
ATOM 1436 C C . ILE A 1 180 ? -1.614 9.231 4.667 1.00 75.00 180 ILE A C 1
ATOM 1438 O O . ILE A 1 180 ? -2.816 9.022 4.847 1.00 75.00 180 ILE A O 1
ATOM 1442 N N . PRO A 1 181 ? -0.685 8.602 5.417 1.00 71.31 181 PRO A N 1
ATOM 1443 C CA . PRO A 1 181 ? -1.073 7.658 6.465 1.00 71.31 181 PRO A CA 1
ATOM 1444 C C . PRO A 1 181 ? -1.860 8.321 7.606 1.00 71.31 181 PRO A C 1
ATOM 1446 O O . PRO A 1 181 ? -2.864 7.760 8.051 1.00 71.31 181 PRO A O 1
ATOM 1449 N N . ASN A 1 182 ? -1.507 9.543 8.019 1.00 76.44 182 ASN A N 1
ATOM 1450 C CA . ASN A 1 182 ? -2.276 10.277 9.031 1.00 76.44 182 ASN A CA 1
ATOM 1451 C C . ASN A 1 182 ? -3.701 10.585 8.547 1.00 76.44 182 ASN A C 1
ATOM 1453 O O . ASN A 1 182 ? -4.655 10.444 9.308 1.00 76.44 182 ASN A O 1
ATOM 1457 N N . MET A 1 183 ? -3.872 10.935 7.270 1.00 79.06 183 MET A N 1
ATOM 1458 C CA . MET A 1 183 ? -5.183 11.158 6.659 1.00 79.06 183 MET A CA 1
ATOM 1459 C C . MET A 1 183 ? -6.044 9.891 6.652 1.00 79.06 183 MET A C 1
ATOM 1461 O O . MET A 1 183 ? -7.247 9.971 6.901 1.00 79.06 183 MET A O 1
ATOM 1465 N N . ILE A 1 184 ? -5.447 8.715 6.425 1.00 77.31 184 ILE A N 1
ATOM 1466 C CA . ILE A 1 184 ? -6.147 7.426 6.544 1.00 77.31 184 ILE A CA 1
ATOM 1467 C C . ILE A 1 184 ? -6.615 7.207 7.989 1.00 77.31 184 ILE A C 1
ATOM 1469 O O . ILE A 1 184 ? -7.779 6.861 8.206 1.00 77.31 184 ILE A O 1
ATOM 1473 N N . ARG A 1 185 ? -5.751 7.458 8.983 1.00 80.69 185 ARG A N 1
ATOM 1474 C CA . ARG A 1 185 ? -6.103 7.336 10.409 1.00 80.69 185 ARG A CA 1
ATOM 1475 C C . ARG A 1 185 ? -7.250 8.275 10.787 1.00 80.69 185 ARG A C 1
ATOM 1477 O O . ARG A 1 185 ? -8.229 7.827 11.381 1.00 80.69 185 ARG A O 1
ATOM 1484 N N . VAL A 1 186 ? -7.187 9.541 10.369 1.00 83.69 186 VAL A N 1
ATOM 1485 C CA . VAL A 1 186 ? -8.257 10.530 10.589 1.00 83.69 186 VAL A CA 1
ATOM 1486 C C . VAL A 1 186 ? -9.571 10.070 9.955 1.00 83.69 186 VAL A C 1
ATOM 1488 O O . VAL A 1 186 ? -10.605 10.075 10.618 1.00 83.69 186 VAL A O 1
ATOM 1491 N N . ARG A 1 187 ? -9.552 9.600 8.703 1.00 81.56 187 ARG A N 1
ATOM 1492 C CA . ARG A 1 187 ? -10.750 9.093 8.011 1.00 81.56 187 ARG A CA 1
ATOM 1493 C C . ARG A 1 187 ? -11.390 7.897 8.720 1.00 81.56 187 ARG A C 1
ATOM 1495 O O . ARG A 1 187 ? -12.614 7.866 8.876 1.00 81.56 187 ARG A O 1
ATOM 1502 N N . LYS A 1 188 ? -10.587 6.928 9.174 1.00 79.56 188 LYS A N 1
ATOM 1503 C CA . LYS A 1 188 ? -11.068 5.778 9.960 1.00 79.56 188 LYS A CA 1
ATOM 1504 C C . LYS A 1 188 ? -11.657 6.225 11.301 1.00 79.56 188 LYS A C 1
ATOM 1506 O O . LYS A 1 188 ? -12.747 5.782 11.662 1.00 79.56 188 LYS A O 1
ATOM 1511 N N . GLY A 1 189 ? -10.984 7.140 12.001 1.00 83.00 189 GLY A N 1
ATOM 1512 C CA . GLY A 1 189 ? -11.470 7.717 13.255 1.00 83.00 189 GLY A CA 1
ATOM 1513 C C . GLY A 1 189 ? -12.815 8.423 13.076 1.00 83.00 189 GLY A C 1
ATOM 1514 O O . GLY A 1 189 ? -13.778 8.124 13.780 1.00 83.00 189 GLY A O 1
ATOM 1515 N N . LEU A 1 190 ? -12.936 9.285 12.065 1.00 86.31 190 LEU A N 1
ATOM 1516 C CA . LEU A 1 190 ? -14.191 9.970 11.739 1.00 86.31 190 LEU A CA 1
ATOM 1517 C C . LEU A 1 190 ? -15.311 8.987 11.373 1.00 86.31 190 LEU A C 1
ATOM 1519 O O . LEU A 1 190 ? -16.462 9.222 11.737 1.00 86.31 190 LEU A O 1
ATOM 1523 N N . ASN A 1 191 ? -14.998 7.863 10.721 1.00 81.94 191 ASN A N 1
ATOM 1524 C CA . ASN A 1 191 ? -15.971 6.802 10.454 1.00 81.94 191 ASN A CA 1
ATOM 1525 C C . ASN A 1 191 ? -16.489 6.151 11.754 1.00 81.94 191 ASN A C 1
ATOM 1527 O O . ASN A 1 191 ? -17.702 5.982 11.925 1.00 81.94 191 ASN A O 1
ATOM 1531 N N . LEU A 1 192 ? -15.601 5.854 12.706 1.00 84.06 192 LEU A N 1
ATOM 1532 C CA . LEU A 1 192 ? -15.986 5.352 14.029 1.00 84.06 192 LEU A CA 1
ATOM 1533 C C . LEU A 1 192 ? -16.894 6.355 14.758 1.00 84.06 192 LEU A C 1
ATOM 1535 O O . LEU A 1 192 ? -17.998 6.004 15.182 1.00 84.06 192 LEU A O 1
ATOM 1539 N N . TYR A 1 193 ? -16.485 7.624 14.829 1.00 86.06 193 TYR A N 1
ATOM 1540 C CA . TYR A 1 193 ? -17.287 8.673 15.462 1.00 86.06 193 TYR A CA 1
ATOM 1541 C C . TYR A 1 193 ? -18.616 8.918 14.742 1.00 86.06 193 TYR A C 1
ATOM 1543 O O . TYR A 1 193 ? -19.621 9.183 15.400 1.00 86.06 193 TYR A O 1
ATOM 1551 N N . SER A 1 194 ? -18.676 8.765 13.417 1.00 85.12 194 SER A N 1
ATOM 1552 C CA . SER A 1 194 ? -19.934 8.851 12.664 1.00 85.12 194 SER A CA 1
ATOM 1553 C C . SER A 1 194 ? -20.928 7.761 13.082 1.00 85.12 194 SER A C 1
ATOM 1555 O O . SER A 1 194 ? -22.125 8.021 13.230 1.00 85.12 194 SER A O 1
ATOM 1557 N N . SER A 1 195 ? -20.429 6.551 13.348 1.00 83.19 195 SER A N 1
ATOM 1558 C CA . SER A 1 195 ? -21.238 5.423 13.813 1.00 83.19 195 SER A CA 1
ATOM 1559 C C . SER A 1 195 ? -21.771 5.687 15.220 1.00 83.19 195 SER A C 1
ATOM 1561 O O . SER A 1 195 ? -22.971 5.537 15.464 1.00 83.19 195 SER A O 1
ATOM 1563 N N . ASN A 1 196 ? -20.919 6.196 16.113 1.00 85.56 196 ASN A N 1
ATOM 1564 C CA . ASN A 1 196 ? -21.324 6.611 17.456 1.00 85.56 196 ASN A CA 1
ATOM 1565 C C . ASN A 1 196 ? -22.341 7.765 17.416 1.00 85.56 196 ASN A C 1
ATOM 1567 O O . ASN A 1 196 ? -23.333 7.741 18.142 1.00 85.56 196 ASN A O 1
ATOM 1571 N N . LEU A 1 197 ? -22.172 8.734 16.510 1.00 86.56 197 LEU A N 1
ATOM 1572 C CA . LEU A 1 197 ? -23.101 9.853 16.342 1.00 86.56 197 LEU A CA 1
ATOM 1573 C C . LEU A 1 197 ? -24.493 9.394 15.882 1.00 86.56 197 LEU A C 1
ATOM 1575 O O . LEU A 1 197 ? -25.493 9.979 16.294 1.00 86.56 197 LEU A O 1
ATOM 1579 N N . LYS A 1 198 ? -24.599 8.343 15.058 1.00 85.19 198 LYS A N 1
ATOM 1580 C CA . LYS A 1 198 ? -25.899 7.757 14.671 1.00 85.19 198 LYS A CA 1
ATOM 1581 C C . LYS A 1 198 ? -26.632 7.182 15.881 1.00 85.19 198 LYS A C 1
ATOM 1583 O O . LYS A 1 198 ? -27.828 7.429 16.035 1.00 85.19 198 LYS A O 1
ATOM 1588 N N . VAL A 1 199 ? -25.914 6.479 16.758 1.00 85.00 199 VAL A N 1
ATOM 1589 C CA . VAL A 1 199 ? -26.461 5.967 18.025 1.00 85.00 199 VAL A CA 1
ATOM 1590 C C . VAL A 1 199 ? -26.876 7.124 18.935 1.00 85.00 199 VAL A C 1
ATOM 1592 O O . VAL A 1 199 ? -27.993 7.134 19.448 1.00 85.00 199 VAL A O 1
ATOM 1595 N N . TYR A 1 200 ? -26.030 8.146 19.060 1.00 84.62 200 TYR A N 1
ATOM 1596 C CA . TYR A 1 200 ? -26.301 9.336 19.866 1.00 84.62 200 TYR A CA 1
ATOM 1597 C C . TYR A 1 200 ? -27.548 10.101 19.399 1.00 84.62 200 TYR A C 1
ATOM 1599 O O . TYR A 1 200 ? -28.404 10.467 20.204 1.00 84.62 200 TYR A O 1
ATOM 1607 N N . ARG A 1 201 ? -27.713 10.267 18.081 1.00 86.88 201 ARG A N 1
ATOM 1608 C CA . ARG A 1 201 ? -28.916 10.851 17.467 1.00 86.88 201 ARG A CA 1
ATOM 1609 C C . ARG A 1 201 ? -30.166 10.017 17.755 1.00 86.88 201 ARG A C 1
ATOM 1611 O O . ARG A 1 201 ? -31.219 10.590 18.013 1.00 86.88 201 ARG A O 1
ATOM 1618 N N . ALA A 1 202 ? -30.060 8.689 17.707 1.00 85.00 202 ALA A N 1
ATOM 1619 C CA . ALA A 1 202 ? -31.191 7.790 17.926 1.00 85.00 202 ALA A CA 1
ATOM 1620 C C . ALA A 1 202 ? -31.643 7.733 19.396 1.00 85.00 202 ALA A C 1
ATOM 1622 O O . ALA A 1 202 ? -32.840 7.632 19.653 1.00 85.00 202 ALA A O 1
ATOM 1623 N N . LEU A 1 203 ? -30.705 7.797 20.347 1.00 89.62 203 LEU A N 1
ATOM 1624 C CA . LEU A 1 203 ? -30.997 7.703 21.781 1.00 89.62 203 LEU A CA 1
ATOM 1625 C C . LEU A 1 203 ? -31.327 9.059 22.415 1.00 89.62 203 LEU A C 1
ATOM 1627 O O . LEU A 1 203 ? -32.294 9.164 23.164 1.00 89.62 203 LEU A O 1
ATOM 1631 N N . GLU A 1 204 ? -30.536 10.095 22.124 1.00 87.69 204 GLU A N 1
ATOM 1632 C CA . GLU A 1 204 ? -30.626 11.396 22.803 1.00 87.69 204 GLU A CA 1
ATOM 1633 C C . GLU A 1 204 ? -31.215 12.511 21.930 1.00 87.69 204 GLU A C 1
ATOM 1635 O O . GLU A 1 204 ? -31.456 13.611 22.424 1.00 87.69 204 GLU A O 1
ATOM 1640 N N . GLY A 1 205 ? -31.432 12.271 20.631 1.00 83.50 205 GLY A N 1
ATOM 1641 C CA . GLY A 1 205 ? -31.967 13.279 19.705 1.00 83.50 205 GLY A CA 1
ATOM 1642 C C . GLY A 1 205 ? -31.030 14.467 19.452 1.00 83.50 205 GLY A C 1
ATOM 1643 O O . GLY A 1 205 ? -31.447 15.473 18.878 1.00 83.50 205 GLY A O 1
ATOM 1644 N N . LYS A 1 206 ? -29.770 14.376 19.885 1.00 82.94 206 LYS A N 1
ATOM 1645 C CA . LYS A 1 206 ? -28.767 15.441 19.775 1.00 82.94 206 LYS A CA 1
ATOM 1646 C C . LYS A 1 206 ? -27.937 15.304 18.506 1.00 82.94 206 LYS A C 1
ATOM 1648 O O . LYS A 1 206 ? -27.828 14.229 17.920 1.00 82.94 206 LYS A O 1
ATOM 1653 N N . ASN A 1 207 ? -27.346 16.415 18.075 1.00 86.31 207 ASN A N 1
ATOM 1654 C CA . ASN A 1 207 ? -26.576 16.480 16.842 1.00 86.31 207 ASN A CA 1
ATOM 1655 C C . ASN A 1 207 ? -25.349 17.386 16.992 1.00 86.31 207 ASN A C 1
ATOM 1657 O O . ASN A 1 207 ? -25.378 18.323 17.787 1.00 86.31 207 ASN A O 1
ATOM 1661 N N . LEU A 1 208 ? -24.304 17.126 16.205 1.00 86.88 208 LEU A N 1
ATOM 1662 C CA . LEU A 1 208 ? -23.160 18.027 16.091 1.00 86.88 208 LEU A CA 1
ATOM 1663 C C . LEU A 1 208 ? -23.528 19.187 15.166 1.00 86.88 208 LEU A C 1
ATOM 1665 O O . LEU A 1 208 ? -24.124 18.983 14.104 1.00 86.88 208 LEU A O 1
ATOM 1669 N N . MET A 1 209 ? -23.185 20.400 15.580 1.00 85.50 209 MET A N 1
ATOM 1670 C CA . MET A 1 209 ? -23.465 21.635 14.853 1.00 85.50 209 MET A CA 1
ATOM 1671 C C . MET A 1 209 ? -22.177 22.446 14.746 1.00 85.50 209 MET A C 1
ATOM 1673 O O . MET A 1 209 ? -21.368 22.432 15.671 1.00 85.50 209 MET A O 1
ATOM 1677 N N . PHE A 1 210 ? -22.002 23.173 13.647 1.00 82.81 210 PHE A N 1
ATOM 1678 C CA . PHE A 1 210 ? -20.971 24.206 13.578 1.00 82.81 210 PHE A CA 1
ATOM 1679 C C . PHE A 1 210 ? -21.332 25.384 14.489 1.00 82.81 210 PHE A C 1
ATOM 1681 O O . PHE A 1 210 ? -22.513 25.700 14.648 1.00 82.81 210 PHE A O 1
ATOM 1688 N N . GLU A 1 211 ? -20.329 26.096 15.011 1.00 83.56 211 GLU A N 1
ATOM 1689 C CA . GLU A 1 211 ? -20.552 27.352 15.748 1.00 83.56 211 GLU A CA 1
ATOM 1690 C C . GLU A 1 211 ? -21.260 28.409 14.890 1.00 83.56 211 GLU A C 1
ATOM 1692 O 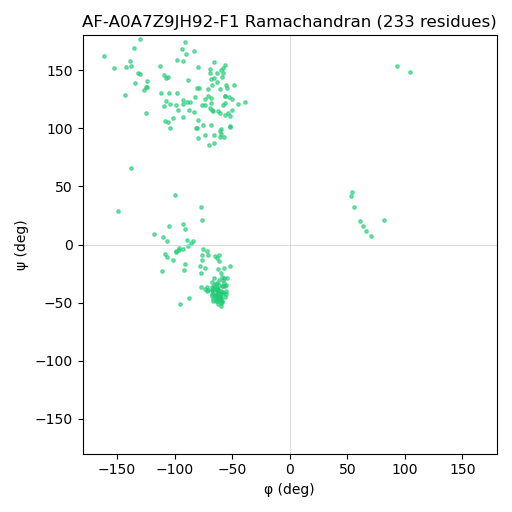O . GLU A 1 211 ? -22.121 29.143 15.371 1.00 83.56 211 GLU A O 1
ATOM 1697 N N . SER A 1 212 ? -20.953 28.442 13.589 1.00 81.50 212 SER A N 1
ATOM 1698 C CA . SER A 1 212 ? -21.611 29.293 12.590 1.00 81.50 212 SER A CA 1
ATOM 1699 C C . SER A 1 212 ? -23.045 28.858 12.248 1.00 81.50 212 SER A C 1
ATOM 1701 O O . SER A 1 212 ? -23.742 29.560 11.513 1.00 81.50 212 SER A O 1
ATOM 1703 N N . GLY A 1 213 ? -23.500 27.725 12.788 1.00 80.88 213 GLY A N 1
ATOM 1704 C CA . GLY A 1 213 ? -24.780 27.098 12.489 1.00 80.88 213 GLY A CA 1
ATOM 1705 C C . GLY A 1 213 ? -24.697 26.053 11.373 1.00 80.88 213 GLY A C 1
ATOM 1706 O O . GLY A 1 213 ? -23.845 26.096 10.489 1.00 80.88 213 GLY A O 1
ATOM 1707 N N . GLY A 1 214 ? -25.624 25.094 11.411 1.00 81.88 214 GLY A N 1
ATOM 1708 C CA . GLY A 1 214 ? -25.697 23.984 10.458 1.00 81.88 214 GLY A CA 1
ATOM 1709 C C . GLY A 1 214 ? -25.195 22.667 11.045 1.00 81.88 214 GLY A C 1
ATOM 1710 O O . GLY A 1 214 ? -24.326 22.642 11.912 1.00 81.88 214 GLY A O 1
ATOM 1711 N N . VAL A 1 215 ? -25.779 21.562 10.581 1.00 84.19 215 VAL A N 1
ATOM 1712 C CA . VAL A 1 215 ? -25.449 20.216 11.064 1.00 84.19 215 VAL A CA 1
ATOM 1713 C C . VAL A 1 215 ? -24.085 19.797 10.531 1.00 84.19 215 VAL A C 1
ATOM 1715 O O . VAL A 1 215 ? -23.881 19.741 9.318 1.00 84.19 215 VAL A O 1
ATOM 1718 N N . PHE A 1 216 ? -23.185 19.425 11.435 1.00 84.69 216 PHE A N 1
ATOM 1719 C CA . PHE A 1 216 ? -21.919 18.812 11.072 1.00 84.69 216 PHE A CA 1
ATOM 1720 C C . PHE A 1 216 ? -22.121 17.313 10.846 1.00 84.69 216 PHE A C 1
ATOM 1722 O O . PHE A 1 216 ? -22.483 16.566 11.760 1.00 84.69 216 PHE A O 1
ATOM 1729 N N . ASN A 1 217 ? -21.937 16.866 9.603 1.00 82.94 217 ASN A N 1
ATOM 1730 C CA . ASN A 1 217 ? -22.129 15.469 9.238 1.00 82.94 217 ASN A CA 1
ATOM 1731 C C . ASN A 1 217 ? -20.790 14.745 9.070 1.00 82.94 217 ASN A C 1
ATOM 1733 O O . ASN A 1 217 ? -20.166 14.829 8.015 1.00 82.94 217 ASN A O 1
ATOM 1737 N N . LEU A 1 218 ? -20.393 13.997 10.102 1.00 84.88 218 LEU A N 1
ATOM 1738 C CA . LEU A 1 218 ? -19.158 13.203 10.119 1.00 84.88 218 LEU A CA 1
ATOM 1739 C C . LEU A 1 218 ? -19.088 12.158 8.991 1.00 84.88 218 LEU A C 1
ATOM 1741 O O . LEU A 1 218 ? -17.997 11.855 8.515 1.00 84.88 218 LEU A O 1
ATOM 1745 N N . ASP A 1 219 ? -20.238 11.659 8.519 1.00 78.50 219 ASP A N 1
ATOM 1746 C CA . ASP A 1 219 ? -20.309 10.671 7.430 1.00 78.50 219 ASP A CA 1
ATOM 1747 C C . ASP A 1 219 ? -19.677 11.171 6.116 1.00 78.50 219 ASP A C 1
ATOM 1749 O O . ASP A 1 219 ? -19.264 10.358 5.298 1.00 78.50 219 ASP A O 1
ATOM 1753 N N . LEU A 1 220 ? -19.601 12.491 5.897 1.00 78.38 220 LEU A N 1
ATOM 1754 C CA . LEU A 1 220 ? -19.035 13.079 4.672 1.00 78.38 220 LEU A CA 1
ATOM 1755 C C . LEU A 1 220 ? -17.499 13.074 4.644 1.00 78.38 220 LEU A C 1
ATOM 1757 O O . LEU A 1 220 ? -16.900 13.245 3.582 1.00 78.38 220 LEU A O 1
ATOM 1761 N N . TYR A 1 221 ? -16.870 12.911 5.807 1.00 80.38 221 TYR A N 1
ATOM 1762 C CA . TYR A 1 221 ? -15.422 13.020 5.980 1.00 80.38 221 TYR A CA 1
ATOM 1763 C C . TYR A 1 221 ? -14.765 11.669 6.302 1.00 80.38 221 TYR A C 1
ATOM 1765 O O . TYR A 1 221 ? -13.575 11.489 6.047 1.00 80.38 221 TYR A O 1
ATOM 1773 N N . GLY A 1 222 ? -15.521 10.705 6.834 1.00 73.88 222 GLY A N 1
ATOM 1774 C CA . GLY A 1 222 ? -15.054 9.334 7.056 1.00 73.88 222 GLY A CA 1
ATOM 1775 C C . GLY A 1 222 ? -15.316 8.395 5.874 1.00 73.88 222 GLY A C 1
ATOM 1776 O O . GLY A 1 222 ? -16.028 8.728 4.931 1.00 73.88 222 GLY A O 1
ATOM 1777 N N . ASP A 1 223 ? -14.808 7.167 5.971 1.00 69.44 223 ASP A N 1
ATOM 1778 C CA . ASP A 1 223 ? -14.981 6.105 4.957 1.00 69.44 223 ASP A CA 1
ATOM 1779 C C . ASP A 1 223 ? -16.383 5.452 4.978 1.00 69.44 223 ASP A C 1
ATOM 1781 O O . ASP A 1 223 ? -16.581 4.328 4.520 1.00 69.44 223 ASP A O 1
ATOM 1785 N N . ALA A 1 224 ? -17.376 6.143 5.544 1.00 60.22 224 ALA A N 1
ATOM 1786 C CA . ALA A 1 224 ? -18.726 5.633 5.783 1.00 60.22 224 ALA A CA 1
ATOM 1787 C C . ALA A 1 224 ? -19.599 5.580 4.514 1.00 60.22 224 ALA A C 1
ATOM 1789 O O . ALA A 1 224 ? -20.687 4.992 4.523 1.00 60.22 224 ALA A O 1
ATOM 1790 N N . VAL A 1 225 ? -19.173 6.228 3.425 1.00 56.25 225 VAL A N 1
ATOM 1791 C CA . VAL A 1 225 ? -19.998 6.383 2.226 1.00 56.25 225 VAL A CA 1
ATOM 1792 C C . VAL A 1 225 ? -19.927 5.109 1.379 1.00 56.25 225 VAL A C 1
ATOM 1794 O O . VAL A 1 225 ? -19.012 4.897 0.594 1.00 56.25 225 VAL A O 1
ATOM 1797 N N . LEU A 1 226 ? -20.957 4.268 1.500 1.00 45.97 226 LEU A N 1
ATOM 1798 C CA . LEU A 1 226 ? -21.128 3.003 0.763 1.00 45.97 226 LEU A CA 1
ATOM 1799 C C . LEU A 1 226 ? -20.991 3.115 -0.775 1.00 45.97 226 LEU A C 1
ATOM 1801 O O . LEU A 1 226 ? -20.789 2.094 -1.427 1.00 45.97 226 LEU A O 1
ATOM 1805 N N . TRP A 1 227 ? -21.116 4.319 -1.353 1.00 45.53 227 TRP A N 1
ATOM 1806 C CA . TRP A 1 227 ? -21.083 4.570 -2.804 1.00 45.53 227 TRP A CA 1
ATOM 1807 C C . TRP A 1 227 ? -20.505 5.946 -3.193 1.00 45.53 227 TRP A C 1
ATOM 1809 O O . TRP A 1 227 ? -20.898 6.508 -4.215 1.00 45.53 227 TRP A O 1
ATOM 1819 N N . GLY A 1 228 ? -19.604 6.519 -2.396 1.00 52.22 228 GLY A N 1
ATOM 1820 C CA . GLY A 1 228 ? -19.011 7.829 -2.682 1.00 52.22 228 GLY A CA 1
ATOM 1821 C C . GLY A 1 228 ? -17.620 7.960 -2.082 1.00 52.22 228 GLY A C 1
ATOM 1822 O O . GLY A 1 228 ? -17.316 7.300 -1.094 1.00 52.22 228 GLY A O 1
ATOM 1823 N N . SER A 1 229 ? -16.779 8.779 -2.706 1.00 56.69 229 SER A N 1
ATOM 1824 C CA . SER A 1 229 ? -15.495 9.163 -2.134 1.00 56.69 229 SER A CA 1
ATOM 1825 C C . SER A 1 229 ? -15.732 10.031 -0.899 1.00 56.69 229 SER A C 1
ATOM 1827 O O . SER A 1 229 ? -16.602 10.907 -0.909 1.00 56.69 229 SER A O 1
ATOM 1829 N N . SER A 1 230 ? -14.979 9.792 0.178 1.00 66.75 230 SER A N 1
ATOM 1830 C CA . SER A 1 230 ? -14.901 10.776 1.266 1.00 66.75 230 SER A CA 1
ATOM 1831 C C . SER A 1 230 ? -14.395 12.101 0.686 1.00 66.75 230 SER A C 1
ATOM 1833 O O . SER A 1 230 ? -13.557 12.098 -0.217 1.00 66.75 230 SER A O 1
ATOM 1835 N N . ILE A 1 231 ? -14.834 13.245 1.222 1.00 73.19 231 ILE A N 1
ATOM 1836 C CA . ILE A 1 231 ? -14.253 14.553 0.852 1.00 73.19 231 ILE A CA 1
ATOM 1837 C C . ILE A 1 231 ? -12.726 14.546 1.066 1.00 73.19 231 ILE A C 1
ATOM 1839 O O . ILE A 1 231 ? -11.985 15.215 0.354 1.00 73.19 231 ILE A O 1
ATOM 1843 N N . LEU A 1 232 ? -12.248 13.743 2.021 1.00 70.38 232 LEU A N 1
ATOM 1844 C CA . LEU A 1 232 ? -10.832 13.566 2.336 1.00 70.38 232 LEU A CA 1
ATOM 1845 C C . LEU A 1 232 ? -10.129 12.498 1.474 1.00 70.38 232 LEU A C 1
ATOM 1847 O O . LEU A 1 232 ? -8.955 12.215 1.693 1.00 70.38 232 LEU A O 1
ATOM 1851 N N . GLU A 1 233 ? -10.828 11.860 0.534 1.00 64.94 233 GLU A N 1
ATOM 1852 C CA . GLU A 1 233 ? -10.259 10.886 -0.409 1.00 64.94 233 GLU A CA 1
ATOM 1853 C C . GLU A 1 233 ? -9.799 11.527 -1.728 1.00 64.94 233 GLU A C 1
ATOM 1855 O O . GLU A 1 233 ? -8.949 10.961 -2.412 1.00 64.94 233 GLU A O 1
ATOM 1860 N N . GLU A 1 234 ? -10.328 12.700 -2.088 1.00 56.88 234 GLU A N 1
ATOM 1861 C CA . GLU A 1 234 ? -9.985 13.410 -3.333 1.00 56.88 234 GLU A CA 1
ATOM 1862 C C . GLU A 1 234 ? -8.715 14.278 -3.247 1.00 56.88 234 GLU A C 1
ATOM 1864 O O . GLU A 1 234 ? -8.365 14.934 -4.230 1.00 56.88 234 GLU A O 1
ATOM 1869 N N . VAL A 1 235 ? -8.020 14.268 -2.103 1.00 48.09 235 VAL A N 1
ATOM 1870 C CA . VAL A 1 235 ? -6.773 15.021 -1.865 1.00 48.09 235 VAL A CA 1
ATOM 1871 C C . VAL A 1 235 ? -5.543 14.167 -2.157 1.00 48.09 235 VAL A C 1
ATOM 1873 O O . VAL A 1 235 ? -5.496 13.006 -1.690 1.00 48.09 235 VAL A O 1
#

Mean predicted aligned error: 15.87 Å

Sequence (235 aa):
MAKSKFLKWQDKNGDNLIDVCEVDLGRPEEKICLDCIPNPRALVPKWRKRRLSNPLLNGKLCKYQITNVTVRTDTGTGPSDSPDKAKEKLDEIYEEHAKETVEALLNYYDKDTSSESVNKILEVLEYTDYDLEPQPLSHLKLLYSVPFSDLNNIDPAATEEEEEPEGEDTVTTYIPSNLIPNMIRVRKGLNLYSSNLKVYRALEGKNLMFESGGVFNLDLYGDAVLWGSSILEEV

Radius of gyration: 26.88 Å; Cα contacts (8 Å, |Δi|>4): 286; chains: 1; bounding box: 53×76×84 Å

Nearest PDB structures (foldseek):
  6y57-assembly1_SY  TM=4.136E-01  e=1.547E-01  Homo sapiens
  3hdu-assembly1_A  TM=4.378E-01  e=8.672E+00  Syntrophus aciditrophicus SB

Solvent-accessible surface area (backbone atoms only — not comparable to full-atom values): 14353 Å² total; per-residue (Å²): 132,86,79,65,89,58,66,75,63,47,48,83,86,74,81,87,47,58,74,56,73,78,76,80,71,68,75,73,81,72,76,73,83,80,72,75,68,60,31,87,84,48,86,66,76,74,58,92,82,45,40,56,92,53,59,44,73,33,45,46,74,30,25,38,35,39,23,43,72,45,92,45,66,61,61,81,62,62,97,85,59,55,72,69,58,39,48,55,43,39,50,54,54,50,58,72,49,42,61,65,49,47,49,38,50,27,52,73,71,49,26,40,72,49,74,68,51,45,50,59,48,59,77,58,52,36,88,70,52,72,49,66,60,101,49,90,87,30,46,29,31,40,33,40,32,34,50,48,62,65,65,65,73,46,56,62,40,79,80,70,81,74,73,79,76,83,88,62,93,77,84,77,85,81,54,76,85,50,44,63,52,50,50,52,52,51,21,53,50,32,30,54,51,31,55,51,46,54,53,43,32,72,76,70,72,52,80,56,60,44,95,92,60,57,76,54,63,44,49,54,48,3,77,60,45,94,87,54,78,25,70,70,62,81,111

Secondary structure (DSSP, 8-state):
----TTGGG--SSSSSS-SSPPP----------------TT-----GGG--TT--EEETTTTEEEEEEE-S-SS-S--TTS-HHHHHHHHHHHHHHHHHHHHHHHHHHTTB--SHHHHHHHHHH-EEEEEE--SSTTPPPEEEEEEEHHHHHTSPBPP--------S--------HHHHHHHHHHHHHHHHHHHHHHHHHHHHH----B-TTSSB--GGGTSTT-TTS--TTT--

Foldseek 3Di:
DDDDPCPQQDPPPPPPHGPDPDDCPPDPPPPPPLDQDADCPDDDDDQVPAELQDWDQPSNQQKIKGKHFDQDLDLQDDPPDDPVVSVVSNVVVCVVCLQLSLLSVCLNVQFANPPVLSVQQSVQKDFDDWDRDPDPSGTIMTMIIGHSVSSVPTHGHDPPPPPPPPDDDDPDDDDPSCPSSVLLVVQQVLLVVLVVQVVCCVPPVDFDADPVGDGDRSCLQHPNDPPDARPSRVD

pLDDT: mean 79.78, std 14.57, range [38.81, 96.44]